Protein AF-0000000080193830 (afdb_homodimer)

Sequence (290 aa):
VLAEFLRDNNIKADGCIVGEPTGMTVWTGHKGRSEYHVRVRGKAVHSSCALTDQGCNAIDYATKFIAKIREIGEEFRRSGHRDKDFHVPFTTLSTNLIKGGNAVNTVPAECEFSFEFRNLPQDTAATIDGRLRSYVDNELLPAMRVLAEFLRDNNIKADGCIVGEPTGMTVWTGHKGRSEYHVRVRGKAVHSSCALTDQGCNAIDYATKFIAKIREIGEEFRRSGHRDKDFHVPFTTLSTNLIKGGNAVNTVPAECEFSFEFRNLPQDTAATIDGRLRSYVDNELLPAMR

Organism: NCBI:txid67003

InterPro domains:
  IPR011650 Peptidase M20, dimerisation domain [PF07687] (28-141)
  IPR036264 Bacterial exopeptidase dimerisation domain [SSF55031] (32-139)
  IPR050072 Peptidase M20A family, bacterial cell wall biosynthesis [PTHR43808] (10-138)

Nearest PDB structures (foldseek):
  7rsf-assembly1_B  TM=9.009E-01  e=5.468E-11  Escherichia coli str. K-12 substr. MG1655
  7uoi-assembly1_A  TM=8.917E-01  e=3.422E-10  Enterococcus faecium 1,231,410
  3ct9-assembly1_B  TM=7.090E-01  e=1.841E-07  Bacteroides thetaiotaomicron VPI-5482
  3tx8-assembly1_A-2  TM=7.527E-01  e=1.011E-06  Corynebacterium glutamicum
  3pfo-assembly1_B  TM=6.119E-01  e=7.358E-08  Rhodopseudomonas palustris CGA009

Foldseek 3Di:
DVVVVCVVVVPPDPADQDDDPPVPPRLRDFFDKDKDKDKFFKAKDFLVCPPHPRIFARVVLVVVLVVVQVVVQVCQLPPNAADPSDPRGTKHKDWDDKDWDDDPGMRTRMIMTMMMMGHDPVDDPVNSVVVSVCCCVPPRVVVRD/DVVVVCVVVVPPDPADQDDDPPVPDRLRDFFDKDKDKDKFFKAKDFLVCPPHPRIFARVVLVVVLVVVQVVVQVCQLPPNDADPSDPRGTKHKDWDDKDWDDDPGMRTRIIMTMMMMGHDPVDDPVNSVVVSVCCCVPPRVVVRD

pLDDT: mean 86.52, std 16.73, range [44.56, 98.75]

Radius of gyration: 24.66 Å; Cα contacts (8 Å, |Δi|>4): 561; chains: 2; bounding box: 39×81×51 Å

Solvent-accessible surface area (backbone atoms only — not comparable to full-atom values): 16090 Å² total; per-residue (Å²): 108,65,64,56,49,31,60,75,63,70,54,82,66,96,64,80,86,76,88,55,100,51,81,87,55,87,73,91,75,73,63,45,77,48,78,47,77,48,76,34,76,42,30,58,35,56,41,81,47,40,93,36,94,75,35,28,49,9,44,61,55,46,32,53,52,49,51,49,50,48,50,53,23,51,46,25,65,74,70,41,70,75,43,83,90,40,96,58,34,40,33,32,41,46,64,9,34,37,40,28,40,84,41,84,63,26,31,7,33,37,19,35,36,30,34,35,37,36,24,41,87,89,50,47,67,67,58,57,50,48,56,52,48,48,45,41,64,70,50,51,52,62,69,70,102,108,66,65,56,50,31,60,74,63,70,55,83,65,96,65,79,85,76,87,54,99,51,81,88,55,87,74,93,74,75,65,44,77,48,78,48,78,48,77,35,77,42,30,58,35,56,43,81,47,40,93,36,95,74,36,29,50,9,45,61,55,47,31,52,51,50,51,47,50,48,50,53,22,51,46,26,64,74,70,42,69,77,43,83,90,39,95,58,35,40,34,32,41,45,62,10,36,38,41,29,39,82,43,85,63,25,31,9,33,40,20,37,36,30,35,37,37,36,25,42,88,89,49,49,68,66,58,56,50,49,55,53,49,49,46,41,65,72,50,51,52,61,68,71,103

Secondary structure (DSSP, 8-state):
-HHHHHHHTT---SS-----SSTT-----PPEEEEEEEEEE-B--BGGGTTSTT-B-HHHHHHHHHHHHHHHHHHHHHHS---TTSSS-S-EEEEEEEEE-S-TTB--SEEEEEEEEEE-TTS-HHHHHHHHHHHIIIIIHHHH-/-HHHHHHHTT---S------SSTT-----PPEEEEEEEEEE-B--BGGGTTSTT-B-HHHHHHHHHHHHHHHHHHHHHHS---TTSSS-S-EEEEEEEEE-S-TTB--SEEEEEEEEEE-TTS-HHHHHHHHHHHIIIIIHHHH-

Structure (mmCIF, N/CA/C/O backbone):
data_AF-0000000080193830-model_v1
#
loop_
_entity.id
_entity.type
_entity.pdbx_description
1 polymer 'Glutamamyl carboxypeptidase'
#
loop_
_atom_site.group_PDB
_atom_site.id
_atom_site.type_symbol
_atom_site.label_atom_id
_atom_site.label_alt_id
_atom_site.label_comp_id
_atom_site.label_asym_id
_atom_site.label_entity_id
_atom_site.label_seq_id
_atom_site.pdbx_PDB_ins_code
_atom_site.Cartn_x
_atom_site.Cartn_y
_atom_site.Cartn_z
_atom_site.occupancy
_atom_site.B_iso_or_equiv
_atom_site.auth_seq_id
_atom_site.auth_comp_id
_atom_site.auth_asym_id
_atom_site.auth_atom_id
_atom_site.pdbx_PDB_model_num
ATOM 1 N N . VAL A 1 1 ? -9.953 22.484 28.312 1 59.06 1 VAL A N 1
ATOM 2 C CA . VAL A 1 1 ? -10.289 23.141 29.562 1 59.06 1 VAL A CA 1
ATOM 3 C C . VAL A 1 1 ? -10.406 24.641 29.344 1 59.06 1 VAL A C 1
ATOM 5 O O . VAL A 1 1 ? -11.438 25.25 29.656 1 59.06 1 VAL A O 1
ATOM 8 N N . LEU A 1 2 ? -9.312 25.141 28.781 1 56.72 2 LEU A N 1
ATOM 9 C CA . LEU A 1 2 ? -9.344 26.594 28.703 1 56.72 2 LEU A CA 1
ATOM 10 C C . LEU A 1 2 ? -10.336 27.062 27.641 1 56.72 2 LEU A C 1
ATOM 12 O O . LEU A 1 2 ? -11.086 28.016 27.859 1 56.72 2 LEU A O 1
ATOM 16 N N . ALA A 1 3 ? -10.453 26.312 26.625 1 59.12 3 ALA A N 1
ATOM 17 C CA . ALA A 1 3 ? -11.367 26.719 25.562 1 59.12 3 ALA A CA 1
ATOM 18 C C . ALA A 1 3 ? -12.82 26.672 26.031 1 59.12 3 ALA A C 1
ATOM 20 O O . ALA A 1 3 ? -13.602 27.578 25.719 1 59.12 3 ALA A O 1
ATOM 21 N N . GLU A 1 4 ? -13.078 25.75 26.656 1 60.62 4 GLU A N 1
ATOM 22 C CA . GLU A 1 4 ? -14.422 25.656 27.203 1 60.62 4 GLU A CA 1
ATOM 23 C C . GLU A 1 4 ? -14.695 26.766 28.203 1 60.62 4 GLU A C 1
ATOM 25 O O . GLU A 1 4 ? -15.781 27.359 28.219 1 60.62 4 GLU A O 1
ATOM 30 N N . PHE A 1 5 ? -13.586 26.969 29.031 1 59.5 5 PHE A N 1
ATOM 31 C CA . PHE A 1 5 ? -13.719 28.016 30.031 1 59.5 5 PHE A CA 1
ATOM 32 C C . PHE A 1 5 ? -13.961 29.375 29.359 1 59.5 5 PHE A C 1
ATOM 34 O O . PHE A 1 5 ? -14.82 30.141 29.797 1 59.5 5 PHE A O 1
ATOM 41 N N . LEU A 1 6 ? -13.266 29.516 28.234 1 61.06 6 LEU A N 1
ATOM 42 C CA . LEU A 1 6 ? -13.414 30.797 27.547 1 61.06 6 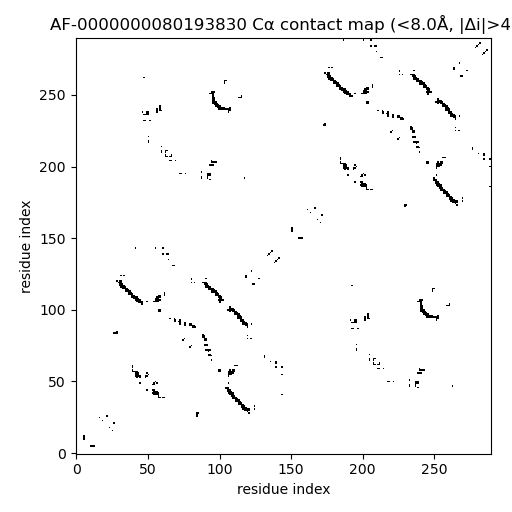LEU A CA 1
ATOM 43 C C . LEU A 1 6 ? -14.797 30.891 26.906 1 61.06 6 LEU A C 1
ATOM 45 O O . LEU A 1 6 ? -15.43 31.953 26.953 1 61.06 6 LEU A O 1
ATOM 49 N N . ARG A 1 7 ? -15.172 29.828 26.344 1 63.72 7 ARG A N 1
ATOM 50 C CA . ARG A 1 7 ? -16.5 29.766 25.75 1 63.72 7 ARG A CA 1
ATOM 51 C C . ARG A 1 7 ? -17.578 29.969 26.797 1 63.72 7 ARG A C 1
ATOM 53 O O . ARG A 1 7 ? -18.5 30.781 26.609 1 63.72 7 ARG A O 1
ATOM 60 N N . ASP A 1 8 ? -17.375 29.328 27.781 1 64 8 ASP A N 1
ATOM 61 C CA . ASP A 1 8 ? -18.406 29.312 28.812 1 64 8 ASP A CA 1
ATOM 62 C C . ASP A 1 8 ? -18.484 30.656 29.531 1 64 8 ASP A C 1
ATOM 64 O O . ASP A 1 8 ? -19.516 31.016 30.109 1 64 8 ASP A O 1
ATOM 68 N N . ASN A 1 9 ? -17.406 31.438 29.5 1 64.44 9 ASN A N 1
ATOM 69 C CA . ASN A 1 9 ? -17.391 32.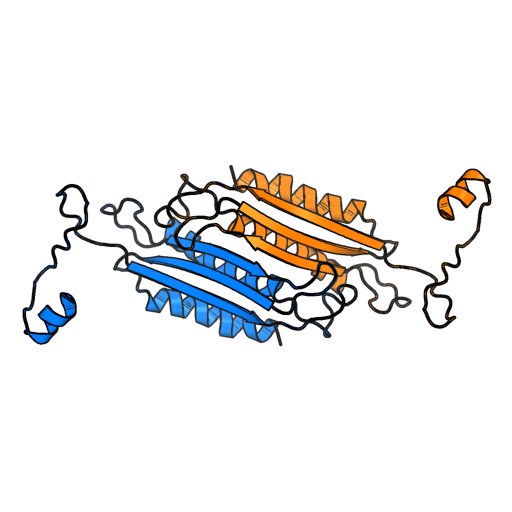719 30.188 1 64.44 9 ASN A CA 1
ATOM 70 C C . ASN A 1 9 ? -17.406 33.875 29.203 1 64.44 9 ASN A C 1
ATOM 72 O O . ASN A 1 9 ? -17.219 35.031 29.594 1 64.44 9 ASN A O 1
ATOM 76 N N . ASN A 1 10 ? -17.734 33.625 28 1 62.38 10 ASN A N 1
ATOM 77 C CA . ASN A 1 10 ? -17.953 34.594 26.922 1 62.38 10 ASN A CA 1
ATOM 78 C C . ASN A 1 10 ? -16.734 35.5 26.75 1 62.38 10 ASN A C 1
ATOM 80 O O . ASN A 1 10 ? -16.875 36.719 26.594 1 62.38 10 ASN A O 1
ATOM 84 N N . ILE A 1 11 ? -15.609 35.188 27.141 1 60.75 11 ILE A N 1
ATOM 85 C CA . ILE A 1 11 ? -14.367 35.906 26.922 1 60.75 11 ILE A CA 1
ATOM 86 C C . ILE A 1 11 ? -13.922 35.781 25.469 1 60.75 11 ILE A C 1
ATOM 88 O O . ILE A 1 11 ? -13.727 34.656 24.984 1 60.75 11 ILE A O 1
ATOM 92 N N . LYS A 1 12 ? -14.211 36.75 24.625 1 58.5 12 LYS A N 1
ATOM 93 C CA . LYS A 1 12 ? -13.727 36.844 23.25 1 58.5 12 LYS A CA 1
ATOM 94 C C . LYS A 1 12 ? -12.242 37.188 23.203 1 58.5 12 LYS A C 1
ATOM 96 O O . LYS A 1 12 ? -11.836 38.281 23.609 1 58.5 12 LYS A O 1
ATOM 101 N N . ALA A 1 13 ? -11.391 36.219 23.328 1 51.94 13 ALA A N 1
ATOM 102 C CA . ALA A 1 13 ? -9.961 36.5 23.219 1 51.94 13 ALA A CA 1
ATOM 103 C C . ALA A 1 13 ? -9.562 36.75 21.766 1 51.94 13 ALA A C 1
ATOM 105 O O . ALA A 1 13 ? -10.117 36.125 20.859 1 51.94 13 ALA A O 1
ATOM 106 N N . ASP A 1 14 ? -9.094 37.844 21.359 1 54.75 14 ASP A N 1
ATOM 107 C CA . ASP A 1 14 ? -8.641 38.188 20.016 1 54.75 14 ASP A CA 1
ATOM 108 C C . ASP A 1 14 ? -7.602 37.156 19.531 1 54.75 14 ASP A C 1
ATOM 110 O O . ASP A 1 14 ? -7.391 37.031 18.312 1 54.75 14 ASP A O 1
ATOM 114 N N . GLY A 1 15 ? -6.871 36.562 20.438 1 53.25 15 GLY A N 1
ATOM 115 C CA . GLY A 1 15 ? -5.836 35.594 20.156 1 53.25 15 GLY A CA 1
ATOM 116 C C . GLY A 1 15 ? -5.531 34.688 21.344 1 53.25 15 GLY A C 1
ATOM 117 O O . GLY A 1 15 ? -6.125 34.844 22.422 1 53.25 15 GLY A O 1
ATOM 118 N N . CYS A 1 16 ? -5.398 33.531 21.328 1 52.16 16 CYS A N 1
ATOM 119 C CA . CYS A 1 16 ? -4.949 32.625 22.375 1 52.16 16 CYS A CA 1
ATOM 120 C C . CYS A 1 16 ? -3.445 32.406 22.281 1 52.16 16 CYS A C 1
ATOM 122 O O . CYS A 1 16 ? -2.891 32.312 21.188 1 52.16 16 CYS A O 1
ATOM 124 N N . ILE A 1 17 ? -2.764 32.906 23.312 1 52.62 17 ILE A N 1
ATOM 125 C CA . ILE A 1 17 ? -1.357 32.531 23.438 1 52.62 17 ILE A CA 1
ATOM 126 C C . ILE A 1 17 ? -1.238 31.172 24.125 1 52.62 17 ILE A C 1
ATOM 128 O O . ILE A 1 17 ? -1.728 30.984 25.234 1 52.62 17 ILE A O 1
ATOM 132 N N . VAL A 1 18 ? -1.247 30.109 23.438 1 52 18 VAL A N 1
ATOM 133 C CA . VAL A 1 18 ? -0.983 28.812 24.062 1 52 18 VAL A CA 1
ATOM 134 C C . VAL A 1 18 ? 0.516 28.656 24.297 1 52 18 VAL A C 1
ATOM 136 O O . VAL A 1 18 ? 1.322 28.812 23.391 1 52 18 VAL A O 1
ATOM 139 N N . GLY A 1 19 ? 0.96 28.766 25.516 1 51.66 19 GLY A N 1
ATOM 140 C CA . GLY A 1 19 ? 2.342 28.516 25.906 1 51.66 19 GLY A CA 1
ATOM 141 C C . GLY A 1 19 ? 2.797 27.094 25.609 1 51.66 19 GLY A C 1
ATOM 142 O O . GLY A 1 19 ? 2.121 26.141 25.984 1 51.66 19 GLY A O 1
ATOM 143 N N . GLU A 1 20 ? 3.199 26.781 24.453 1 52 20 GLU A N 1
ATOM 144 C CA . GLU A 1 20 ? 3.928 25.547 24.219 1 52 20 GLU A CA 1
ATOM 145 C C . GLU A 1 20 ? 5.434 25.75 24.328 1 52 20 GLU A C 1
ATOM 147 O O . GLU A 1 20 ? 5.914 26.891 24.266 1 52 20 GLU A O 1
ATOM 152 N N . PRO A 1 21 ? 6.129 24.812 24.953 1 48.5 21 PRO A N 1
ATOM 153 C CA . PRO A 1 21 ? 7.566 25.016 25.156 1 48.5 21 PRO A CA 1
ATOM 154 C C . PRO A 1 21 ? 8.281 25.453 23.875 1 48.5 21 PRO A C 1
ATOM 156 O O . PRO A 1 21 ? 9 24.656 23.266 1 48.5 21 PRO A O 1
ATOM 159 N N . THR A 1 22 ? 7.762 26.484 23.281 1 46.91 22 THR A N 1
ATOM 160 C CA . THR A 1 22 ? 8.414 27 22.078 1 46.91 22 THR A CA 1
ATOM 161 C C . THR A 1 22 ? 9.398 28.109 22.422 1 46.91 22 THR A C 1
ATOM 163 O O . THR A 1 22 ? 9.531 29.078 21.688 1 46.91 22 THR A O 1
ATOM 166 N N . GLY A 1 23 ? 10.078 27.984 23.484 1 50.62 23 GLY A N 1
ATOM 167 C CA . GLY A 1 23 ? 11.18 28.859 23.859 1 50.62 23 GLY A CA 1
ATOM 168 C C . GLY A 1 23 ? 10.773 30.312 23.938 1 50.62 23 GLY A C 1
ATOM 169 O O . GLY A 1 23 ? 11.57 31.203 23.594 1 50.62 23 GLY A O 1
ATOM 170 N N . MET A 1 24 ? 9.648 30.672 24.25 1 50.88 24 MET A N 1
ATOM 171 C CA . MET A 1 24 ? 9.133 32 24.5 1 50.88 24 MET A CA 1
ATOM 172 C C . MET A 1 24 ? 8.953 32.781 23.188 1 50.88 24 MET A C 1
ATOM 174 O O . MET A 1 24 ? 8.836 34 23.203 1 50.88 24 MET A O 1
ATOM 178 N N . THR A 1 25 ? 9.195 32.156 21.953 1 45.38 25 THR A N 1
ATOM 179 C CA . THR A 1 25 ? 8.867 32.812 20.688 1 45.38 25 THR A CA 1
ATOM 180 C C . THR A 1 25 ? 7.391 32.625 20.359 1 45.38 25 THR A C 1
ATOM 182 O O . THR A 1 25 ? 6.824 31.562 20.578 1 45.38 25 THR A O 1
ATOM 185 N N . VAL A 1 26 ? 6.609 33.656 20.266 1 44.56 26 VAL A N 1
ATOM 186 C CA . VAL A 1 26 ? 5.195 33.688 19.906 1 44.56 26 VAL A CA 1
ATOM 187 C C . VAL A 1 26 ? 4.992 32.969 18.578 1 44.56 26 VAL A C 1
ATOM 189 O O . VAL A 1 26 ? 5.656 33.312 17.578 1 44.56 26 VAL A O 1
ATOM 192 N N . TRP A 1 27 ? 4.746 31.734 18.672 1 47.78 27 TRP A N 1
ATOM 193 C CA . TRP A 1 27 ? 4.363 31.094 17.406 1 47.78 27 TRP A CA 1
ATOM 194 C C . TRP A 1 27 ? 2.912 31.406 17.062 1 47.78 27 TRP A C 1
ATOM 196 O O . TRP A 1 27 ? 2.027 31.297 17.922 1 47.78 27 TRP A O 1
ATOM 206 N N . THR A 1 28 ? 2.494 32.188 16.094 1 46.16 28 THR A N 1
ATOM 207 C CA . THR A 1 28 ? 1.198 32.719 15.68 1 46.16 28 THR A CA 1
ATOM 208 C C . THR A 1 28 ? 0.243 31.578 15.328 1 46.16 28 THR A C 1
ATOM 210 O O . THR A 1 28 ? -0.977 31.75 15.414 1 46.16 28 THR A O 1
ATOM 213 N N . GLY A 1 29 ? 0.704 30.359 14.727 1 53.22 29 GLY A N 1
ATOM 214 C CA . GLY A 1 29 ? -0.293 29.406 14.273 1 53.22 29 GLY A CA 1
ATOM 215 C C . GLY A 1 29 ? 0.167 27.953 14.398 1 53.22 29 GLY A C 1
ATOM 216 O O . GLY A 1 29 ? 1.366 27.688 14.492 1 53.22 29 GLY A O 1
ATOM 217 N N . HIS A 1 30 ? -0.585 27.078 15.055 1 63.38 30 HIS A N 1
ATOM 218 C CA . HIS A 1 30 ? -0.313 25.641 15.062 1 63.38 30 HIS A CA 1
ATOM 219 C C . HIS A 1 30 ? -1.056 24.938 13.93 1 63.38 30 HIS A C 1
ATOM 221 O O . HIS A 1 30 ? -2.186 25.297 13.602 1 63.38 30 HIS A O 1
ATOM 227 N N . LYS A 1 31 ? -0.179 24.219 13.203 1 73.69 31 LYS A N 1
ATOM 228 C CA . LYS A 1 31 ? -0.877 23.375 12.234 1 73.69 31 LYS A CA 1
ATOM 229 C C . LYS A 1 31 ? -1.899 22.484 12.922 1 73.69 31 LYS A C 1
ATOM 231 O O . LYS A 1 31 ? -1.667 22.016 14.039 1 73.69 31 LYS A O 1
ATOM 236 N N . GLY A 1 32 ? -3.094 22.375 12.352 1 80.06 32 GLY A N 1
ATOM 237 C CA . GLY A 1 32 ? -4.07 21.406 12.797 1 80.06 32 GLY A CA 1
ATOM 238 C C . GLY A 1 32 ? -3.586 19.969 12.672 1 80.06 32 GLY A C 1
ATOM 239 O O . GLY A 1 32 ? -2.727 19.672 11.844 1 80.06 32 GLY A O 1
ATOM 240 N N . ARG A 1 33 ? -3.906 19.188 13.57 1 86.88 33 ARG A N 1
ATOM 241 C CA . ARG A 1 33 ? -3.572 17.766 13.516 1 86.88 33 ARG A CA 1
ATOM 242 C C . ARG A 1 33 ? -4.832 16.906 13.516 1 86.88 33 ARG A C 1
ATOM 244 O O . ARG A 1 33 ? -5.719 17.094 14.352 1 86.88 33 ARG A O 1
ATOM 251 N N . SER A 1 34 ? -5 16.094 12.57 1 91.06 34 SER A N 1
ATOM 252 C CA . SER A 1 34 ? -6.07 15.109 12.484 1 91.06 34 SER A CA 1
ATOM 253 C C . SER A 1 34 ? -5.512 13.703 12.266 1 91.06 34 SER A C 1
ATOM 255 O O . SER A 1 34 ? -4.633 13.5 11.422 1 91.06 34 SER A O 1
ATOM 257 N N . GLU A 1 35 ? -5.984 12.758 13.047 1 93.25 35 GLU A N 1
ATOM 258 C CA . GLU A 1 35 ? -5.578 11.359 12.945 1 93.25 35 GLU A CA 1
ATOM 259 C C . GLU A 1 35 ? -6.754 10.469 12.562 1 93.25 35 GLU A C 1
ATOM 261 O O . GLU A 1 35 ? -7.863 10.641 13.07 1 93.25 35 GLU A O 1
ATOM 266 N N . TYR A 1 36 ? -6.508 9.562 11.703 1 95.69 36 TYR A N 1
ATOM 267 C CA . TYR A 1 36 ? -7.531 8.633 11.227 1 95.69 36 TYR A CA 1
ATOM 268 C C . TYR A 1 36 ? -7.059 7.191 11.344 1 95.69 36 TYR A C 1
ATOM 270 O O . TYR A 1 36 ? -5.879 6.898 11.133 1 95.69 36 TYR A O 1
ATOM 278 N N . HIS A 1 37 ? -7.953 6.352 11.711 1 96.75 37 HIS A N 1
ATOM 279 C CA . HIS A 1 37 ? -7.773 4.906 11.68 1 96.75 37 HIS A CA 1
ATOM 280 C C . HIS A 1 37 ? -8.719 4.258 10.664 1 96.75 37 HIS A C 1
ATOM 282 O O . HIS A 1 37 ? -9.93 4.434 10.742 1 96.75 37 HIS A O 1
ATOM 288 N N . VAL A 1 38 ? -8.141 3.525 9.758 1 97.88 38 VAL A N 1
ATOM 289 C CA . VAL A 1 38 ? -8.914 2.936 8.664 1 97.88 38 VAL A CA 1
ATOM 290 C C . VAL A 1 38 ? -8.812 1.413 8.727 1 97.88 38 VAL A C 1
ATOM 292 O O . VAL A 1 38 ? -7.719 0.863 8.891 1 97.88 38 VAL A O 1
ATOM 295 N N . ARG A 1 39 ? -9.93 0.767 8.617 1 98.12 39 ARG A N 1
ATOM 296 C CA . ARG A 1 39 ? -10.016 -0.686 8.516 1 98.12 39 ARG A CA 1
ATOM 297 C C . ARG A 1 39 ? -10.594 -1.103 7.168 1 98.12 39 ARG A C 1
ATOM 299 O O . ARG A 1 39 ? -11.672 -0.639 6.777 1 98.12 39 ARG A O 1
ATOM 306 N N . VAL A 1 40 ? -9.867 -1.894 6.488 1 98.25 40 VAL A N 1
ATOM 307 C CA . VAL A 1 40 ? -10.312 -2.434 5.207 1 98.25 40 VAL A CA 1
ATOM 308 C C . VAL A 1 40 ? -10.688 -3.906 5.367 1 98.25 40 VAL A C 1
ATOM 310 O O . VAL A 1 40 ? -9.883 -4.707 5.848 1 98.25 40 VAL A O 1
ATOM 313 N N . ARG A 1 41 ? -11.891 -4.246 5.027 1 97.56 41 ARG A N 1
ATOM 314 C CA . ARG A 1 41 ? -12.383 -5.617 5.094 1 97.56 41 ARG A CA 1
ATOM 315 C C . ARG A 1 41 ? -12.594 -6.195 3.699 1 97.56 41 ARG A C 1
ATOM 317 O O . ARG A 1 41 ? -13.367 -5.648 2.908 1 97.56 41 ARG A O 1
ATOM 324 N N . GLY A 1 42 ? -11.898 -7.227 3.436 1 97.12 42 GLY A N 1
ATOM 325 C CA . GLY A 1 42 ? -12.047 -7.977 2.197 1 97.12 42 GLY A CA 1
ATOM 326 C C . GLY A 1 42 ? -12.656 -9.352 2.404 1 97.12 42 GLY A C 1
ATOM 327 O O . GLY A 1 42 ? -13.57 -9.523 3.215 1 97.12 42 GLY A O 1
ATOM 328 N N . LYS A 1 43 ? -12.258 -10.234 1.569 1 96.94 43 LYS A N 1
ATOM 329 C CA . LYS A 1 43 ? -12.734 -11.609 1.606 1 96.94 43 LYS A CA 1
ATOM 330 C C . LYS A 1 43 ? -11.594 -12.602 1.412 1 96.94 43 LYS A C 1
ATOM 332 O O . LYS A 1 43 ? -10.945 -12.617 0.361 1 96.94 43 LYS A O 1
ATOM 337 N N . ALA A 1 44 ? -11.461 -13.484 2.35 1 96.69 44 ALA A N 1
ATOM 338 C CA . ALA A 1 44 ? -10.336 -14.414 2.346 1 96.69 44 ALA A CA 1
ATOM 339 C C . ALA A 1 44 ? -10.625 -15.617 1.449 1 96.69 44 ALA A C 1
ATOM 341 O O . ALA A 1 44 ? -11.75 -16.125 1.416 1 96.69 44 ALA A O 1
ATOM 342 N N . VAL A 1 45 ? -9.695 -16.062 0.779 1 95.56 45 VAL A N 1
ATOM 343 C CA . VAL A 1 45 ? -9.648 -17.297 0.02 1 95.56 45 VAL A CA 1
ATOM 344 C C . VAL A 1 45 ? -8.211 -17.812 -0.037 1 95.56 45 VAL A C 1
ATOM 346 O O . VAL A 1 45 ? -7.277 -17.109 0.352 1 95.56 45 VAL A O 1
ATOM 349 N N . HIS A 1 46 ? -8.125 -19.078 -0.412 1 93.19 46 HIS A N 1
ATOM 350 C CA . HIS A 1 46 ? -6.785 -19.594 -0.635 1 93.19 46 HIS A CA 1
ATOM 351 C C . HIS A 1 46 ? -6.027 -18.734 -1.654 1 93.19 46 HIS A C 1
ATOM 353 O O . HIS A 1 46 ? -6.602 -18.312 -2.656 1 93.19 46 HIS A O 1
ATOM 359 N N . SER A 1 47 ? -4.746 -18.516 -1.412 1 91 47 SER A N 1
ATOM 360 C CA . SER A 1 47 ? -3.971 -17.609 -2.25 1 91 47 SER A CA 1
ATOM 361 C C . SER A 1 47 ? -3.924 -18.094 -3.695 1 91 47 SER A C 1
ATOM 363 O O . SER A 1 47 ? -3.697 -17.312 -4.613 1 91 47 SER A O 1
ATOM 365 N N . SER A 1 48 ? -4.121 -19.375 -3.943 1 88.44 48 SER A N 1
ATOM 366 C CA . SER A 1 48 ? -4.184 -19.922 -5.301 1 88.44 48 SER A CA 1
ATOM 367 C C . SER A 1 48 ? -5.387 -19.359 -6.059 1 88.44 48 SER A C 1
ATOM 369 O O . SER A 1 48 ? -5.449 -19.453 -7.285 1 88.44 48 SER A O 1
ATOM 371 N N . CYS A 1 49 ? -6.305 -18.797 -5.324 1 92.75 49 CYS A N 1
ATOM 372 C CA . CYS A 1 49 ? -7.504 -18.219 -5.922 1 92.75 49 CYS A CA 1
ATOM 373 C C . CYS A 1 49 ? -7.43 -16.688 -5.93 1 92.75 49 CYS A C 1
ATOM 375 O O . CYS A 1 49 ? -8.445 -16.016 -6.086 1 92.75 49 CYS A O 1
ATOM 377 N N . ALA A 1 50 ? -6.25 -16.172 -5.758 1 94.12 50 ALA A N 1
ATOM 378 C CA . ALA A 1 50 ? -6.078 -14.727 -5.789 1 94.12 50 ALA A CA 1
ATOM 379 C C . ALA A 1 50 ? -6.52 -14.148 -7.133 1 94.12 50 ALA A C 1
ATOM 381 O O . ALA A 1 50 ? -6.363 -14.797 -8.172 1 94.12 50 ALA A O 1
ATOM 382 N N . LEU A 1 51 ? -7.062 -12.953 -7.09 1 94.38 51 LEU A N 1
ATOM 383 C CA . LEU A 1 51 ? -7.477 -12.18 -8.25 1 94.38 51 LEU A CA 1
ATOM 384 C C . LEU A 1 51 ? -8.625 -12.859 -8.984 1 94.38 51 LEU A C 1
ATOM 386 O O . LEU A 1 51 ? -8.797 -12.68 -10.188 1 94.38 51 LEU A O 1
ATOM 390 N N . THR A 1 52 ? -9.281 -13.734 -8.305 1 93.81 52 THR A N 1
ATOM 391 C CA . THR A 1 52 ? -10.547 -14.281 -8.781 1 93.81 52 THR A CA 1
ATOM 392 C C . THR A 1 52 ? -11.719 -13.594 -8.094 1 93.81 52 THR A C 1
ATOM 394 O O . THR A 1 52 ? -11.531 -12.836 -7.141 1 93.81 52 THR A O 1
ATOM 397 N N . ASP A 1 53 ? -12.898 -13.867 -8.609 1 93.12 53 ASP A N 1
ATOM 398 C CA . ASP A 1 53 ? -14.102 -13.25 -8.055 1 93.12 53 ASP A CA 1
ATOM 399 C C . ASP A 1 53 ? -14.469 -13.883 -6.711 1 93.12 53 ASP A C 1
ATOM 401 O O . ASP A 1 53 ? -15.414 -13.453 -6.051 1 93.12 53 ASP A O 1
ATOM 405 N N . GLN A 1 54 ? -13.633 -14.75 -6.27 1 94.31 54 GLN A N 1
ATOM 406 C CA . GLN A 1 54 ? -13.93 -15.469 -5.031 1 94.31 54 GLN A CA 1
ATOM 407 C C . GLN A 1 54 ? -13.352 -14.734 -3.822 1 94.31 54 GLN A C 1
ATOM 409 O O . GLN A 1 54 ? -13.719 -15.023 -2.682 1 94.31 54 GLN A O 1
ATOM 414 N N . GLY A 1 55 ? -12.461 -13.867 -4.07 1 94.88 55 GLY A N 1
ATOM 415 C CA . GLY A 1 55 ? -11.789 -13.211 -2.969 1 94.88 55 GLY A CA 1
ATOM 416 C C . GLY A 1 55 ? -11.672 -11.703 -3.15 1 94.88 55 GLY A C 1
ATOM 417 O O . GLY A 1 55 ? -11.953 -11.18 -4.23 1 94.88 55 GLY A O 1
ATOM 418 N N . CYS A 1 56 ? -11.297 -11.047 -2.1 1 97.19 56 CYS A N 1
ATOM 419 C CA . CYS A 1 56 ? -11.023 -9.617 -2.066 1 97.19 56 CYS A CA 1
ATOM 420 C C . CYS A 1 56 ? -9.852 -9.305 -1.146 1 97.19 56 CYS A C 1
ATOM 422 O O . CYS A 1 56 ? -9.969 -9.422 0.075 1 97.19 56 CYS A O 1
ATOM 424 N N . ASN A 1 57 ? -8.781 -8.906 -1.729 1 98.06 57 ASN A N 1
ATOM 425 C CA . ASN A 1 57 ? -7.543 -8.68 -0.985 1 98.06 57 ASN A CA 1
ATOM 426 C C . ASN A 1 57 ? -7.559 -7.34 -0.261 1 98.06 57 ASN A C 1
ATOM 428 O O . ASN A 1 57 ? -7.363 -6.293 -0.881 1 98.06 57 ASN A O 1
ATOM 432 N N . ALA A 1 58 ? -7.668 -7.363 1.05 1 98.44 58 ALA A N 1
ATOM 433 C CA . ALA A 1 58 ? -7.777 -6.16 1.865 1 98.44 58 ALA A CA 1
ATOM 434 C C . ALA A 1 58 ? -6.508 -5.32 1.779 1 98.44 58 ALA A C 1
ATOM 436 O O . ALA A 1 58 ? -6.562 -4.09 1.829 1 98.44 58 ALA A O 1
ATOM 437 N N . ILE A 1 59 ? -5.34 -5.938 1.649 1 98.75 59 ILE A N 1
ATOM 438 C CA . ILE A 1 59 ? -4.07 -5.219 1.567 1 98.75 59 ILE A CA 1
ATOM 439 C C . ILE A 1 59 ? -4.004 -4.441 0.255 1 98.75 59 ILE A C 1
ATOM 441 O O . ILE A 1 59 ? -3.564 -3.289 0.232 1 98.75 59 ILE A O 1
ATOM 445 N N . ASP A 1 60 ? -4.473 -5.012 -0.852 1 98.19 60 ASP A N 1
ATOM 446 C CA . ASP A 1 60 ? -4.484 -4.328 -2.143 1 98.19 60 ASP A CA 1
ATOM 447 C C . ASP A 1 60 ? -5.258 -3.016 -2.061 1 98.19 60 ASP A C 1
ATOM 449 O O . ASP A 1 60 ? -4.777 -1.979 -2.525 1 98.19 60 ASP A O 1
ATOM 453 N N . TYR A 1 61 ? -6.367 -3.055 -1.467 1 98.19 61 TYR A N 1
ATOM 454 C CA . TYR A 1 61 ? -7.23 -1.877 -1.449 1 98.19 61 TYR A CA 1
ATOM 455 C C . TYR A 1 61 ? -6.762 -0.876 -0.399 1 98.19 61 TYR A C 1
ATOM 457 O O . TYR A 1 61 ? -6.898 0.335 -0.583 1 98.19 61 TYR A O 1
ATOM 465 N N . ALA A 1 62 ? -6.191 -1.388 0.722 1 98.62 62 ALA A N 1
ATOM 466 C CA . ALA A 1 62 ? -5.527 -0.481 1.655 1 98.62 62 ALA A CA 1
ATOM 467 C C . ALA A 1 62 ? -4.402 0.285 0.971 1 98.62 62 ALA A C 1
ATOM 469 O O . ALA A 1 62 ? -4.273 1.499 1.144 1 98.62 62 ALA A O 1
ATOM 470 N N . THR A 1 63 ? -3.627 -0.434 0.208 1 98.5 63 THR A N 1
ATOM 471 C CA . THR A 1 63 ? -2.484 0.167 -0.469 1 98.5 63 THR A CA 1
ATOM 472 C C . THR A 1 63 ? -2.943 1.188 -1.506 1 98.5 63 THR A C 1
ATOM 474 O O . THR A 1 63 ? -2.297 2.219 -1.698 1 98.5 63 THR A O 1
ATOM 477 N N . LYS A 1 64 ? -4.051 0.927 -2.201 1 98.06 64 LYS A N 1
ATOM 478 C CA . LYS A 1 64 ? -4.621 1.901 -3.125 1 98.06 64 LYS A CA 1
ATOM 479 C C . LYS A 1 64 ? -5.031 3.178 -2.396 1 98.06 64 LYS A C 1
ATOM 481 O O . LYS A 1 64 ? -4.801 4.285 -2.893 1 98.06 64 LYS A O 1
ATOM 486 N N . PHE A 1 65 ? -5.637 3.012 -1.266 1 98.56 65 PHE A N 1
ATOM 487 C CA . PHE A 1 65 ? -6.059 4.176 -0.493 1 98.56 65 PHE A CA 1
ATOM 488 C C . PHE A 1 65 ? -4.852 4.953 0.011 1 98.56 65 PHE A C 1
ATOM 490 O O . PHE A 1 65 ? -4.824 6.184 -0.064 1 98.56 65 PHE A O 1
ATOM 497 N N . ILE A 1 66 ? -3.846 4.262 0.484 1 98.69 66 ILE A N 1
ATOM 498 C CA . ILE A 1 66 ? -2.631 4.895 0.99 1 98.69 66 ILE A CA 1
ATOM 499 C C . ILE A 1 66 ? -1.928 5.641 -0.141 1 98.69 66 ILE A C 1
ATOM 501 O O . ILE A 1 66 ? -1.398 6.738 0.064 1 98.69 66 ILE A O 1
ATOM 505 N N . ALA A 1 67 ? -1.879 5.059 -1.314 1 97.94 67 ALA A N 1
ATOM 506 C CA . ALA A 1 67 ? -1.313 5.75 -2.471 1 97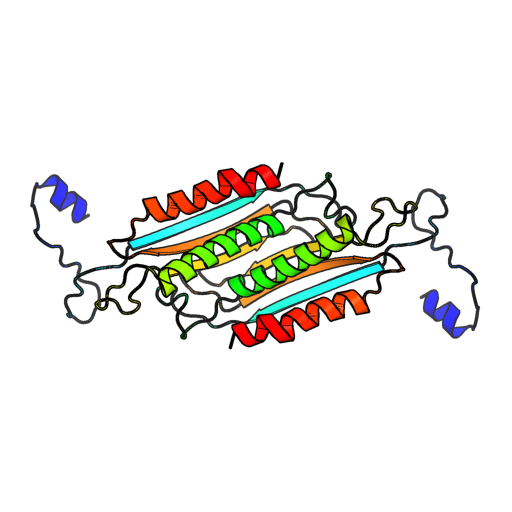.94 67 ALA A CA 1
ATOM 507 C C . ALA A 1 67 ? -2.049 7.059 -2.744 1 97.94 67 ALA A C 1
ATOM 509 O O . ALA A 1 67 ? -1.43 8.062 -3.096 1 97.94 67 ALA A O 1
ATOM 510 N N . LYS A 1 68 ? -3.361 7.027 -2.594 1 98.19 68 LYS A N 1
ATOM 511 C CA . LYS A 1 68 ? -4.148 8.242 -2.787 1 98.19 68 LYS A CA 1
ATOM 512 C C . LYS A 1 68 ? -3.816 9.289 -1.728 1 98.19 68 LYS A C 1
ATOM 514 O O . LYS A 1 68 ? -3.713 10.477 -2.035 1 98.19 68 LYS A O 1
ATOM 519 N N . ILE A 1 69 ? -3.699 8.859 -0.508 1 98 69 ILE A N 1
ATOM 520 C CA . ILE A 1 69 ? -3.314 9.75 0.582 1 98 69 ILE A CA 1
ATOM 521 C C . ILE A 1 69 ? -1.984 10.422 0.251 1 98 69 ILE A C 1
ATOM 523 O O . ILE A 1 69 ? -1.846 11.641 0.392 1 98 69 ILE A O 1
ATOM 527 N N . ARG A 1 70 ? -1.013 9.641 -0.195 1 97.62 70 ARG A N 1
ATOM 528 C CA . ARG A 1 70 ? 0.297 10.164 -0.58 1 97.62 70 ARG A CA 1
ATOM 529 C C . ARG A 1 70 ? 0.176 11.156 -1.729 1 97.62 70 ARG A C 1
ATOM 531 O O . ARG A 1 70 ? 0.845 12.188 -1.735 1 97.62 70 ARG A O 1
ATOM 538 N N . GLU A 1 71 ? -0.618 10.828 -2.686 1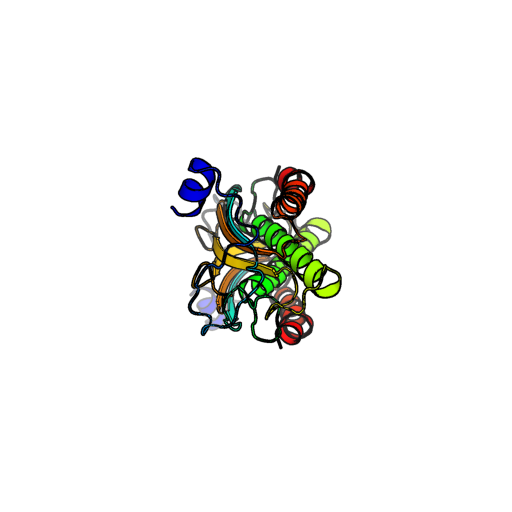 97.5 71 GLU A N 1
ATOM 539 C CA . GLU A 1 71 ? -0.844 11.703 -3.832 1 97.5 71 GLU A CA 1
ATOM 540 C C . GLU A 1 71 ? -1.362 13.07 -3.391 1 97.5 71 GLU A C 1
ATOM 542 O O . GLU A 1 71 ? -0.871 14.102 -3.848 1 97.5 71 GLU A O 1
ATOM 547 N N . ILE A 1 72 ? -2.312 13.078 -2.562 1 97.25 72 ILE A N 1
ATOM 548 C CA . ILE A 1 72 ? -2.895 14.312 -2.055 1 97.25 72 ILE A CA 1
ATOM 549 C C . ILE A 1 72 ? -1.839 15.102 -1.278 1 97.25 72 ILE A C 1
ATOM 551 O O . ILE A 1 72 ? -1.728 16.312 -1.431 1 97.25 72 ILE A O 1
ATOM 555 N N . GLY A 1 73 ? -1.053 14.383 -0.423 1 97 73 GLY A N 1
ATOM 556 C CA . GLY A 1 73 ? 0.041 15.039 0.281 1 97 73 GLY A CA 1
ATOM 557 C C . GLY A 1 73 ? 1.037 15.703 -0.649 1 97 73 GLY A C 1
ATOM 558 O O . GLY A 1 73 ? 1.465 16.828 -0.404 1 97 73 GLY A O 1
ATOM 559 N N . GLU A 1 74 ? 1.409 15.008 -1.697 1 97.25 74 GLU A N 1
ATOM 560 C CA . GLU A 1 74 ? 2.348 15.539 -2.68 1 97.25 74 GLU A CA 1
ATOM 561 C C . GLU A 1 74 ? 1.763 16.75 -3.396 1 97.25 74 GLU A C 1
ATOM 563 O O . GLU A 1 74 ? 2.492 17.688 -3.756 1 97.25 74 GLU A O 1
ATOM 568 N N . GLU A 1 75 ? 0.49 16.781 -3.67 1 97.25 75 GLU A N 1
ATOM 569 C CA . GLU A 1 75 ? -0.181 17.922 -4.266 1 97.25 75 GLU A CA 1
ATOM 570 C C . GLU A 1 75 ? -0.044 19.156 -3.381 1 97.25 75 GLU A C 1
ATOM 572 O O . GLU A 1 75 ? 0.266 20.25 -3.869 1 97.25 75 GLU A O 1
ATOM 577 N N . PHE A 1 76 ? -0.299 19 -2.096 1 96.5 76 PHE A N 1
ATOM 578 C CA . PHE A 1 76 ? -0.159 20.094 -1.154 1 96.5 76 PHE A CA 1
ATOM 579 C C . PHE A 1 76 ? 1.278 20.609 -1.122 1 96.5 76 PHE A C 1
ATOM 581 O O . PHE A 1 76 ? 1.517 21.812 -1.049 1 96.5 76 PHE A O 1
ATOM 588 N N . ARG A 1 77 ? 2.232 19.672 -1.136 1 96.25 77 ARG A N 1
ATOM 589 C CA . ARG A 1 77 ? 3.646 20.031 -1.117 1 96.25 77 ARG A CA 1
ATOM 590 C C . ARG A 1 77 ? 4.027 20.812 -2.367 1 96.25 77 ARG A C 1
ATOM 592 O O . ARG A 1 77 ? 4.781 21.781 -2.289 1 96.25 77 ARG A O 1
ATOM 599 N N . ARG A 1 78 ? 3.512 20.5 -3.453 1 96.06 78 ARG A N 1
ATOM 600 C CA . ARG A 1 78 ? 3.92 21.062 -4.734 1 96.06 78 ARG A CA 1
ATOM 601 C C . ARG A 1 78 ? 3.172 22.359 -5.02 1 96.06 78 ARG A C 1
ATOM 603 O O . ARG A 1 78 ? 3.762 23.328 -5.496 1 96.06 78 ARG A O 1
ATOM 610 N N . SER A 1 79 ? 1.883 22.359 -4.727 1 94.75 79 SER A N 1
ATOM 611 C CA . SER A 1 79 ? 1.08 23.453 -5.266 1 94.75 79 SER A CA 1
ATOM 612 C C . SER A 1 79 ? 0.064 23.953 -4.246 1 94.75 79 SER A C 1
ATOM 614 O O . SER A 1 79 ? -0.832 24.734 -4.582 1 94.75 79 SER A O 1
ATOM 616 N N . GLY A 1 80 ? 0.131 23.5 -3.111 1 93.69 80 GLY A N 1
ATOM 617 C CA . GLY A 1 80 ? -0.8 23.922 -2.082 1 93.69 80 GLY A CA 1
ATOM 618 C C . GLY A 1 80 ? -0.436 25.266 -1.477 1 93.69 80 GLY A C 1
ATOM 619 O O . GLY A 1 80 ? 0.485 25.938 -1.947 1 93.69 80 GLY A O 1
ATOM 620 N N . HIS A 1 81 ? -1.237 25.672 -0.533 1 93.69 81 HIS A N 1
ATOM 621 C CA . HIS A 1 81 ? -0.955 26.891 0.215 1 93.69 81 HIS A CA 1
ATOM 622 C C . HIS A 1 81 ? 0.386 26.797 0.935 1 93.69 81 HIS A C 1
ATOM 624 O O . HIS A 1 81 ? 0.807 25.719 1.334 1 93.69 81 HIS A O 1
ATOM 630 N N . ARG A 1 82 ? 1.024 27.984 1.071 1 94.38 82 ARG A N 1
ATOM 631 C CA . ARG A 1 82 ? 2.295 28.078 1.782 1 94.38 82 ARG A CA 1
ATOM 632 C C . ARG A 1 82 ? 2.223 29.109 2.898 1 94.38 82 ARG A C 1
ATOM 634 O O . ARG A 1 82 ? 1.621 30.172 2.729 1 94.38 82 ARG A O 1
ATOM 641 N N . ASP A 1 83 ? 2.791 28.734 4.004 1 90.88 83 ASP A N 1
ATOM 642 C CA . ASP A 1 83 ? 2.93 29.641 5.133 1 90.88 83 ASP A CA 1
ATOM 643 C C . ASP A 1 83 ? 4.328 29.562 5.738 1 90.88 83 ASP A C 1
ATOM 645 O O . ASP A 1 83 ? 4.656 28.594 6.434 1 90.88 83 ASP A O 1
ATOM 649 N N . LYS A 1 84 ? 5.137 30.531 5.547 1 89.44 84 LYS A N 1
ATOM 650 C CA . LYS A 1 84 ? 6.555 30.547 5.895 1 89.44 84 LYS A CA 1
ATOM 651 C C . LYS A 1 84 ? 6.75 30.625 7.406 1 89.44 84 LYS A C 1
ATOM 653 O O . LYS A 1 84 ? 7.855 30.406 7.91 1 89.44 84 LYS A O 1
ATOM 658 N N . ASP A 1 85 ? 5.777 30.922 8.109 1 85.62 85 ASP A N 1
ATOM 659 C CA . ASP A 1 85 ? 5.875 31.031 9.562 1 85.62 85 ASP A CA 1
ATOM 660 C C . ASP A 1 85 ? 5.992 29.656 10.219 1 85.62 85 ASP A C 1
ATOM 662 O O . ASP A 1 85 ? 6.355 29.547 11.391 1 85.62 85 ASP A O 1
ATOM 666 N N . PHE A 1 86 ? 5.691 28.703 9.453 1 87.19 86 PHE A N 1
ATOM 667 C CA . PHE A 1 86 ? 5.801 27.344 9.953 1 87.19 86 PHE A CA 1
ATOM 668 C C . PHE A 1 86 ? 7.102 26.703 9.5 1 87.19 86 PHE A C 1
ATOM 670 O O . PHE A 1 86 ? 7.605 27 8.414 1 87.19 86 PHE A O 1
ATOM 677 N N . HIS A 1 87 ? 7.594 25.766 10.383 1 86.44 87 HIS A N 1
ATOM 678 C CA . HIS A 1 87 ? 8.797 25.016 10.031 1 86.44 87 HIS A CA 1
ATOM 679 C C . HIS A 1 87 ? 8.625 24.266 8.719 1 86.44 87 HIS A C 1
ATOM 681 O O . HIS A 1 87 ? 9.477 24.344 7.832 1 86.44 87 HIS A O 1
ATOM 687 N N . VAL A 1 88 ? 7.555 23.484 8.578 1 92.62 88 VAL A N 1
ATOM 688 C CA . VAL A 1 88 ? 7.086 22.922 7.32 1 92.62 88 VAL A CA 1
ATOM 689 C C . VAL A 1 88 ? 5.941 23.766 6.766 1 92.62 88 VAL A C 1
ATOM 691 O O . VAL A 1 88 ? 4.836 23.75 7.312 1 92.62 88 VAL A O 1
ATOM 694 N N . PRO A 1 89 ? 6.156 24.469 5.719 1 93.94 89 PRO A N 1
ATOM 695 C CA . PRO A 1 89 ? 5.258 25.562 5.359 1 93.94 89 PRO A CA 1
ATOM 696 C C . PRO A 1 89 ? 4.086 25.109 4.492 1 93.94 89 PRO A C 1
ATOM 698 O O . PRO A 1 89 ? 3.529 25.891 3.729 1 93.94 89 PRO A O 1
ATOM 701 N N . PHE A 1 90 ? 3.803 23.844 4.441 1 95.5 90 PHE A N 1
ATOM 702 C CA . PHE A 1 90 ? 2.67 23.297 3.697 1 95.5 90 PHE A CA 1
ATOM 703 C C . PHE A 1 90 ? 1.971 22.203 4.496 1 95.5 90 PHE A C 1
ATOM 705 O O . PHE A 1 90 ? 2.51 21.703 5.488 1 95.5 90 PHE A O 1
ATOM 712 N N . THR A 1 91 ? 0.726 21.859 4.117 1 94.69 91 THR A N 1
ATOM 713 C CA . THR A 1 91 ? -0.028 20.766 4.719 1 94.69 91 THR A CA 1
ATOM 714 C C . THR A 1 91 ? 0.611 19.422 4.391 1 94.69 91 THR A C 1
ATOM 716 O O . THR A 1 91 ? 0.999 19.172 3.244 1 94.69 91 THR A O 1
ATOM 719 N N . THR A 1 92 ? 0.753 18.594 5.414 1 95.38 92 THR A N 1
ATOM 720 C CA . THR A 1 92 ? 1.383 17.281 5.215 1 95.38 92 THR A CA 1
ATOM 721 C C . THR A 1 92 ? 0.405 16.156 5.531 1 95.38 92 THR A C 1
ATOM 723 O O . THR A 1 92 ? -0.503 16.328 6.344 1 95.38 92 THR A O 1
ATOM 726 N N . LEU A 1 93 ? 0.547 15.094 4.852 1 96.25 93 LEU A N 1
ATOM 727 C CA . LEU A 1 93 ? -0.123 13.828 5.129 1 96.25 93 LEU A CA 1
ATOM 728 C C . LEU A 1 93 ? 0.888 12.688 5.242 1 96.25 93 LEU A C 1
ATOM 730 O O . LEU A 1 93 ? 1.854 12.633 4.48 1 96.25 93 LEU A O 1
ATOM 734 N N . SER A 1 94 ? 0.643 11.781 6.188 1 96.81 94 SER A N 1
ATOM 735 C CA . SER A 1 94 ? 1.554 10.656 6.379 1 96.81 94 SER A CA 1
ATOM 736 C C . SER A 1 94 ? 0.814 9.43 6.898 1 96.81 94 SER A C 1
ATOM 738 O O . SER A 1 94 ? 0.016 9.523 7.832 1 96.81 94 SER A O 1
ATOM 740 N N . THR A 1 95 ? 1.008 8.312 6.254 1 98.44 95 THR A N 1
ATOM 741 C CA . THR A 1 95 ? 0.591 7.035 6.82 1 98.44 95 THR A CA 1
ATOM 742 C C . THR A 1 95 ? 1.683 6.457 7.715 1 98.44 95 THR A C 1
ATOM 744 O O . THR A 1 95 ? 2.816 6.258 7.273 1 98.44 95 THR A O 1
ATOM 747 N N . ASN A 1 96 ? 1.312 6.133 8.961 1 98.31 96 ASN A N 1
ATOM 748 C CA . ASN A 1 96 ? 2.373 5.922 9.938 1 98.31 96 ASN A CA 1
ATOM 749 C C . ASN A 1 96 ? 2.334 4.508 10.508 1 98.31 96 ASN A C 1
ATOM 751 O O . ASN A 1 96 ? 3.314 4.043 11.094 1 98.31 96 ASN A O 1
ATOM 755 N N . LEU A 1 97 ? 1.218 3.873 10.398 1 98.5 97 LEU A N 1
ATOM 756 C CA . LEU A 1 97 ? 1.074 2.488 10.836 1 98.5 97 LEU A CA 1
ATOM 757 C C . LEU A 1 97 ? 0.28 1.679 9.812 1 98.5 97 LEU A C 1
ATOM 759 O O . LEU A 1 97 ? -0.666 2.189 9.211 1 98.5 97 LEU A O 1
ATOM 763 N N . ILE A 1 98 ? 0.613 0.431 9.719 1 98.69 98 ILE A N 1
ATOM 764 C CA . ILE A 1 98 ? -0.158 -0.483 8.883 1 98.69 98 ILE A CA 1
ATOM 765 C C . ILE A 1 98 ? 0.045 -1.918 9.359 1 98.69 98 ILE A C 1
ATOM 767 O O . ILE A 1 98 ? 1.138 -2.283 9.797 1 98.69 98 ILE A O 1
ATOM 771 N N . LYS A 1 99 ? -0.953 -2.641 9.312 1 98.56 99 LYS A N 1
ATOM 772 C CA . LYS A 1 99 ? -0.917 -4.07 9.609 1 98.56 99 LYS A CA 1
ATOM 773 C C . LYS A 1 99 ? -2.027 -4.812 8.867 1 98.56 99 LYS A C 1
ATOM 775 O O . LYS A 1 99 ? -3.17 -4.352 8.836 1 98.56 99 LYS A O 1
ATOM 780 N N . GLY A 1 100 ? -1.647 -5.922 8.281 1 98.19 100 GLY A N 1
ATOM 781 C CA . GLY A 1 100 ? -2.65 -6.703 7.578 1 98.19 100 GLY A CA 1
ATOM 782 C C . GLY A 1 100 ? -2.197 -8.117 7.27 1 98.19 100 GLY A C 1
ATOM 783 O O . GLY A 1 100 ? -0.998 -8.383 7.172 1 98.19 100 GLY A O 1
ATOM 784 N N . GLY A 1 101 ? -3.203 -8.961 7.047 1 96.31 101 GLY A N 1
ATOM 785 C CA . GLY A 1 101 ? -2.965 -10.336 6.645 1 96.31 101 GLY A CA 1
ATOM 786 C C . GLY A 1 101 ? -3.125 -11.328 7.781 1 96.31 101 GLY A C 1
ATOM 787 O O . GLY A 1 101 ? -2.939 -10.977 8.953 1 96.31 101 GLY A O 1
ATOM 788 N N . ASN A 1 102 ? -3.506 -12.531 7.441 1 88.75 102 ASN A N 1
ATOM 789 C CA . ASN A 1 102 ? -3.736 -13.602 8.406 1 88.75 102 ASN A CA 1
ATOM 790 C C . ASN A 1 102 ? -2.699 -14.711 8.266 1 88.75 102 ASN A C 1
ATOM 792 O O . ASN A 1 102 ? -2.199 -15.227 9.266 1 88.75 102 ASN A O 1
ATOM 796 N N . ALA A 1 103 ? -2.428 -15.109 7.082 1 92.44 103 ALA A N 1
ATOM 797 C CA . ALA A 1 103 ? -1.466 -16.156 6.777 1 92.44 103 ALA A CA 1
ATOM 798 C C . ALA A 1 103 ? -0.776 -15.906 5.441 1 92.44 103 ALA A C 1
ATOM 800 O O . ALA A 1 103 ? -1.285 -15.148 4.605 1 92.44 103 ALA A O 1
ATOM 801 N N . VAL A 1 104 ? 0.328 -16.469 5.289 1 90.81 104 VAL A N 1
ATOM 802 C CA . VAL A 1 104 ? 1.16 -16.25 4.113 1 90.81 104 VAL A CA 1
ATOM 803 C C . VAL A 1 104 ? 0.473 -16.812 2.875 1 90.81 104 VAL A C 1
ATOM 805 O O . VAL A 1 104 ? 0.682 -16.328 1.762 1 90.81 104 VAL A O 1
ATOM 808 N N . ASN A 1 105 ? -0.398 -17.812 3.068 1 91.12 105 ASN A N 1
ATOM 809 C CA . ASN A 1 105 ? -0.985 -18.484 1.911 1 91.12 105 ASN A CA 1
ATOM 810 C C . ASN A 1 105 ? -2.469 -18.156 1.768 1 91.12 105 ASN A C 1
ATOM 812 O O . ASN A 1 105 ? -3.213 -18.891 1.128 1 91.12 105 ASN A O 1
ATOM 816 N N . THR A 1 106 ? -2.898 -17.078 2.336 1 95.44 106 THR A N 1
ATOM 817 C CA . THR A 1 106 ? -4.293 -16.672 2.289 1 95.44 106 THR A CA 1
ATOM 818 C C . THR A 1 106 ? -4.41 -15.211 1.843 1 95.44 106 THR A C 1
ATOM 820 O O . THR A 1 106 ? -3.666 -14.352 2.314 1 95.44 106 THR A O 1
ATOM 823 N N . VAL A 1 107 ? -5.297 -15.016 0.893 1 97 107 VAL A N 1
ATOM 824 C CA . VAL A 1 107 ? -5.672 -13.641 0.573 1 97 107 VAL A CA 1
ATOM 825 C C . VAL A 1 107 ? -6.223 -12.953 1.819 1 97 107 VAL A C 1
ATOM 827 O O . VAL A 1 107 ? -7.16 -13.445 2.447 1 97 107 VAL A O 1
ATOM 830 N N . PRO A 1 108 ? -5.613 -11.883 2.158 1 97.94 108 PRO A N 1
ATOM 831 C CA . PRO A 1 108 ? -5.98 -11.289 3.445 1 97.94 108 PRO A CA 1
ATOM 832 C C . PRO A 1 108 ? -7.383 -10.68 3.436 1 97.94 108 PRO A C 1
ATOM 834 O O . PRO A 1 108 ? -7.73 -9.938 2.518 1 97.94 108 PRO A O 1
ATOM 837 N N . ALA A 1 109 ? -8.164 -10.945 4.492 1 97.69 109 ALA A N 1
ATOM 838 C CA . ALA A 1 109 ? -9.523 -10.422 4.609 1 97.69 109 ALA A CA 1
ATOM 839 C C . ALA A 1 109 ? -9.539 -9.109 5.395 1 97.69 109 ALA A C 1
ATOM 841 O O . ALA A 1 109 ? -10.547 -8.398 5.395 1 97.69 109 ALA A O 1
ATOM 842 N N . GLU A 1 110 ? -8.367 -8.812 5.98 1 97.94 110 GLU A N 1
ATOM 843 C CA . GLU A 1 110 ? -8.344 -7.621 6.82 1 97.94 110 GLU A CA 1
ATOM 844 C C . GLU A 1 110 ? -7.016 -6.879 6.684 1 97.94 110 GLU A C 1
ATOM 846 O O . GLU A 1 110 ? -5.957 -7.5 6.582 1 97.94 110 GLU A O 1
ATOM 851 N N . CYS A 1 111 ? -7.059 -5.613 6.711 1 98.62 111 CYS A N 1
ATOM 852 C CA . CYS A 1 111 ? -5.93 -4.691 6.77 1 98.62 111 CYS A CA 1
ATOM 853 C C . CYS A 1 111 ? -6.324 -3.389 7.449 1 98.62 111 CYS A C 1
ATOM 855 O O . CYS A 1 111 ? -7.418 -2.871 7.223 1 98.62 111 CYS A O 1
ATOM 857 N N . GLU A 1 112 ? -5.512 -2.92 8.289 1 98.44 112 GLU A N 1
ATOM 858 C CA . GLU A 1 112 ? -5.777 -1.645 8.945 1 98.44 112 GLU A CA 1
ATOM 859 C C . GLU A 1 112 ? -4.551 -0.734 8.898 1 98.44 112 GLU A C 1
ATOM 861 O O . GLU A 1 112 ? -3.418 -1.213 8.844 1 98.44 112 GLU A O 1
ATOM 866 N N . PHE A 1 113 ? -4.785 0.492 8.906 1 98.38 113 PHE A N 1
ATOM 867 C CA . PHE A 1 113 ? -3.695 1.46 8.922 1 98.38 113 PHE A CA 1
ATOM 868 C C . PHE A 1 113 ? -4.148 2.775 9.539 1 98.38 113 PHE A C 1
ATOM 870 O O . PHE A 1 113 ? -5.348 3.018 9.695 1 98.38 113 PHE A O 1
ATOM 877 N N . SER A 1 114 ? -3.178 3.52 9.93 1 97.88 114 SER A N 1
ATOM 878 C CA . SER A 1 114 ? -3.412 4.844 10.492 1 97.88 114 SER A CA 1
ATOM 879 C C . SER A 1 114 ? -2.635 5.914 9.742 1 97.88 114 SER A C 1
ATOM 881 O O . SER A 1 114 ? -1.481 5.703 9.359 1 97.88 114 SER A O 1
ATOM 883 N N . PHE A 1 115 ? -3.295 6.996 9.508 1 97.19 115 PHE A N 1
ATOM 884 C CA . PHE A 1 115 ? -2.631 8.141 8.906 1 97.19 115 PHE A CA 1
ATOM 885 C C . PHE A 1 115 ? -3.047 9.438 9.594 1 97.19 115 PHE A C 1
ATOM 887 O O . PHE A 1 115 ? -4.016 9.453 10.359 1 97.19 115 PHE A O 1
ATOM 894 N N . GLU A 1 116 ? -2.225 10.43 9.344 1 94.56 116 GLU A N 1
ATOM 895 C CA . GLU A 1 116 ? -2.539 11.75 9.898 1 94.56 116 GLU A CA 1
ATOM 896 C C . GLU A 1 116 ? -2.215 12.859 8.906 1 94.56 116 GLU A C 1
ATOM 898 O O . GLU A 1 116 ? -1.469 12.641 7.949 1 94.56 116 GLU A O 1
ATOM 903 N N . PHE A 1 117 ? -2.879 13.914 9.055 1 93.31 117 PHE A N 1
ATOM 904 C CA . PHE A 1 117 ? -2.441 15.102 8.336 1 93.31 117 PHE A CA 1
ATOM 905 C C . PHE A 1 117 ? -2.348 16.297 9.273 1 93.31 117 PHE A C 1
ATOM 907 O O . PHE A 1 117 ? -3.047 16.359 10.281 1 93.31 117 PHE A O 1
ATOM 914 N N . ARG A 1 118 ? -1.417 17.125 9.023 1 92.12 118 ARG A N 1
ATOM 915 C CA . ARG A 1 118 ? -1.167 18.422 9.656 1 92.12 118 ARG A CA 1
ATOM 916 C C . ARG A 1 118 ? -1.407 19.562 8.672 1 92.12 118 ARG A C 1
ATOM 918 O O . ARG A 1 118 ? -0.609 19.781 7.758 1 92.12 118 ARG A O 1
ATOM 925 N N . ASN A 1 119 ? -2.541 20.234 8.977 1 91.75 119 ASN A N 1
ATOM 926 C CA . ASN A 1 119 ? -2.98 21.156 7.945 1 91.75 119 ASN A CA 1
ATOM 927 C C . ASN A 1 119 ? -2.709 22.609 8.336 1 91.75 119 ASN A C 1
ATOM 929 O O . ASN A 1 119 ? -2.822 22.969 9.508 1 91.75 119 ASN A O 1
ATOM 933 N N . LEU A 1 120 ? -2.389 23.422 7.328 1 91.62 120 LEU A N 1
ATOM 934 C CA . LEU A 1 120 ? -2.412 24.875 7.488 1 91.62 120 LEU A CA 1
ATOM 935 C C . LEU A 1 120 ? -3.832 25.375 7.738 1 91.62 120 LEU A C 1
ATOM 937 O O . LEU A 1 120 ? -4.801 24.719 7.352 1 91.62 120 LEU A O 1
ATOM 941 N N . PRO A 1 121 ? -3.895 26.5 8.398 1 87.25 121 PRO A N 1
ATOM 942 C CA . PRO A 1 121 ? -5.223 27.047 8.695 1 87.25 121 PRO A CA 1
ATOM 943 C C . PRO A 1 121 ? -6.094 27.188 7.453 1 87.25 121 PRO A C 1
ATOM 945 O O . PRO A 1 121 ? -7.316 27.062 7.531 1 87.25 121 PRO A O 1
ATOM 948 N N . GLN A 1 122 ? -5.543 27.406 6.277 1 90.25 122 GLN A N 1
ATOM 949 C CA . GLN A 1 122 ? -6.266 27.609 5.027 1 90.25 122 GLN A CA 1
ATOM 950 C C . GLN A 1 122 ? -6.793 26.297 4.465 1 90.25 122 GLN A C 1
ATOM 952 O O . GLN A 1 122 ? -7.699 26.297 3.629 1 90.25 122 GLN A O 1
ATOM 957 N N . ASP A 1 123 ? -6.129 25.203 4.828 1 91.44 123 ASP A N 1
ATOM 958 C CA . ASP A 1 123 ? -6.555 23.875 4.398 1 91.44 123 ASP A CA 1
ATOM 959 C C . ASP A 1 123 ? -7.414 23.203 5.465 1 91.44 123 ASP A C 1
ATOM 961 O O . ASP A 1 123 ? -6.898 22.469 6.316 1 91.44 123 ASP A O 1
ATOM 965 N N . THR A 1 124 ? -8.633 23.281 5.414 1 88.62 124 THR A N 1
ATOM 966 C CA . THR A 1 124 ? -9.477 22.766 6.484 1 88.62 124 THR A CA 1
ATOM 967 C C . THR A 1 124 ? -9.469 21.234 6.488 1 88.62 124 THR A C 1
ATOM 969 O O . THR A 1 124 ? -9.406 20.609 5.426 1 88.62 124 THR A O 1
ATOM 972 N N . ALA A 1 125 ? -9.594 20.688 7.66 1 89.06 125 ALA A N 1
ATOM 973 C CA . ALA A 1 125 ? -9.672 19.234 7.82 1 89.06 125 ALA A CA 1
ATOM 974 C C . ALA A 1 125 ? -10.852 18.656 7.051 1 89.06 125 ALA A C 1
ATOM 976 O O . ALA A 1 125 ? -10.758 17.562 6.477 1 89.06 125 ALA A O 1
ATOM 977 N N . ALA A 1 126 ? -11.906 19.359 7.023 1 90.5 126 ALA A N 1
ATOM 978 C CA . ALA A 1 126 ? -13.125 18.922 6.344 1 90.5 126 ALA A CA 1
ATOM 979 C C . ALA A 1 126 ? -12.891 18.766 4.844 1 90.5 126 ALA A C 1
ATOM 981 O O . ALA A 1 126 ? -13.406 17.844 4.223 1 90.5 126 ALA A O 1
ATOM 982 N N . THR A 1 127 ? -12.156 19.609 4.277 1 91.44 127 THR A N 1
ATOM 983 C CA . THR A 1 127 ? -11.867 19.562 2.852 1 91.44 127 THR A CA 1
ATOM 984 C C . THR A 1 127 ? -11.031 18.328 2.518 1 91.44 127 THR A C 1
ATOM 986 O O . THR A 1 127 ? -11.336 17.594 1.567 1 91.44 127 THR A O 1
ATOM 989 N N . ILE A 1 128 ? -10.031 18.078 3.285 1 93.81 128 ILE A N 1
ATOM 990 C CA . ILE A 1 128 ? -9.156 16.938 3.062 1 93.81 128 ILE A CA 1
ATOM 991 C C . ILE A 1 128 ? -9.945 15.641 3.258 1 93.81 128 ILE A C 1
ATOM 993 O O . ILE A 1 128 ? -9.875 14.727 2.432 1 93.81 128 ILE A O 1
ATOM 997 N N . ASP A 1 129 ? -10.719 15.609 4.336 1 94.12 129 ASP A N 1
ATOM 998 C CA . ASP A 1 129 ? -11.57 14.453 4.617 1 94.12 129 ASP A CA 1
ATOM 999 C C . ASP A 1 129 ? -12.547 14.195 3.471 1 94.12 129 ASP A C 1
ATOM 1001 O O . ASP A 1 129 ? -12.75 13.047 3.074 1 94.12 129 ASP A O 1
ATOM 1005 N N . GLY A 1 130 ? -13.141 15.266 2.98 1 95.31 130 GLY A N 1
ATOM 1006 C CA . GLY A 1 130 ? -14.07 15.141 1.87 1 95.31 130 GLY A CA 1
ATOM 1007 C C . GLY A 1 130 ? -13.445 14.539 0.628 1 95.31 130 GLY A C 1
ATOM 1008 O O . GLY A 1 130 ? -14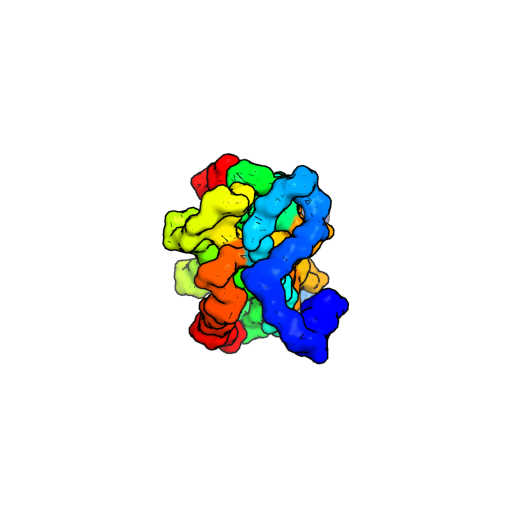.055 13.695 -0.037 1 95.31 130 GLY A O 1
ATOM 1009 N N . ARG A 1 131 ? -12.258 14.945 0.285 1 96.25 131 ARG A N 1
ATOM 1010 C CA . ARG A 1 131 ? -11.539 14.406 -0.866 1 96.25 131 ARG A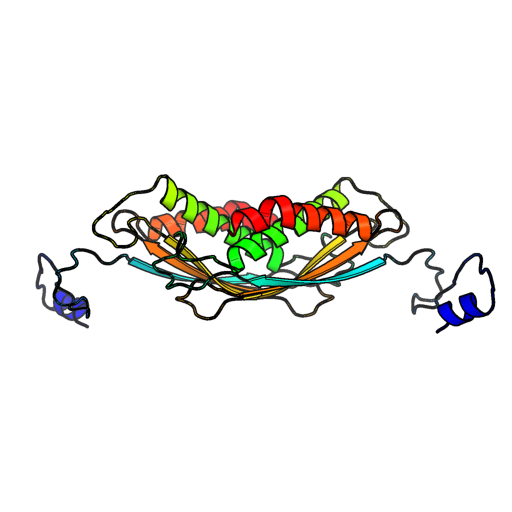 CA 1
ATOM 1011 C C . ARG A 1 131 ? -11.273 12.914 -0.703 1 96.25 131 ARG A C 1
ATOM 1013 O O . ARG A 1 131 ? -11.461 12.141 -1.642 1 96.25 131 ARG A O 1
ATOM 1020 N N . LEU A 1 132 ? -10.867 12.578 0.505 1 97.06 132 LEU A N 1
ATOM 1021 C CA . LEU A 1 132 ? -10.539 11.18 0.78 1 97.06 132 LEU A CA 1
ATOM 1022 C C . LEU A 1 132 ? -11.797 10.312 0.763 1 97.06 132 LEU A C 1
ATOM 1024 O O . LEU A 1 132 ? -11.797 9.227 0.18 1 97.06 132 LEU A O 1
ATOM 1028 N N . ARG A 1 133 ? -12.844 10.789 1.308 1 97.06 133 ARG A N 1
ATOM 1029 C CA . ARG A 1 133 ? -14.102 10.055 1.34 1 97.06 133 ARG A CA 1
ATOM 1030 C C . ARG A 1 133 ? -14.68 9.898 -0.062 1 97.06 133 ARG A C 1
ATOM 1032 O O . ARG A 1 133 ? -15.242 8.852 -0.393 1 97.06 133 ARG A O 1
ATOM 1039 N N . SER A 1 134 ? -14.594 10.922 -0.793 1 97.69 134 SER A N 1
ATOM 1040 C CA . SER A 1 134 ? -15.062 10.852 -2.172 1 97.69 134 SER A CA 1
ATOM 1041 C C . SER A 1 134 ? -14.344 9.75 -2.947 1 97.69 134 SER A C 1
ATOM 1043 O O . SER A 1 134 ? -14.969 9 -3.697 1 97.69 134 SER A O 1
ATOM 1045 N N . TYR A 1 135 ? -13.062 9.711 -2.785 1 98.25 135 TYR A N 1
ATOM 1046 C CA . TYR A 1 135 ? -12.281 8.664 -3.445 1 98.25 135 TYR A CA 1
ATOM 1047 C C . TYR A 1 135 ? -12.727 7.281 -2.99 1 98.25 135 TYR A C 1
ATOM 1049 O O . TYR A 1 135 ? -12.891 6.375 -3.811 1 98.25 135 TYR A O 1
ATOM 1057 N N . VAL A 1 136 ? -12.93 7.074 -1.686 1 97.5 136 VAL A N 1
ATOM 1058 C CA . VAL A 1 136 ? -13.336 5.793 -1.121 1 97.5 136 VAL A CA 1
ATOM 1059 C C . VAL A 1 136 ? -14.703 5.395 -1.685 1 97.5 136 VAL A C 1
ATOM 1061 O O . VAL A 1 136 ? -14.867 4.273 -2.178 1 97.5 136 VAL A O 1
ATOM 1064 N N . ASP A 1 137 ? -15.586 6.32 -1.714 1 96.56 137 ASP A N 1
ATOM 1065 C CA . ASP A 1 137 ? -16.969 6.031 -2.07 1 96.56 137 ASP A CA 1
ATOM 1066 C C . ASP A 1 137 ? -17.125 5.812 -3.574 1 96.56 137 ASP A C 1
ATOM 1068 O O . ASP A 1 137 ? -17.906 4.965 -4.012 1 96.56 137 ASP A O 1
ATOM 1072 N N . ASN A 1 138 ? -16.344 6.516 -4.332 1 97.5 138 ASN A N 1
ATOM 1073 C CA . ASN A 1 138 ? -16.578 6.527 -5.773 1 97.5 138 ASN A CA 1
ATOM 1074 C C . ASN A 1 138 ? -15.625 5.59 -6.508 1 97.5 138 ASN A C 1
ATOM 1076 O O . ASN A 1 138 ? -15.891 5.18 -7.637 1 97.5 138 ASN A O 1
ATOM 1080 N N . GLU A 1 139 ? -14.539 5.277 -5.875 1 97.38 139 GLU A N 1
ATOM 1081 C CA . GLU A 1 139 ? -13.547 4.492 -6.609 1 97.38 139 GLU A CA 1
ATOM 1082 C C . GLU A 1 139 ? -13.219 3.197 -5.871 1 97.38 139 GLU A C 1
ATOM 1084 O O . GLU A 1 139 ? -13.328 2.107 -6.438 1 97.38 139 GLU A O 1
ATOM 1089 N N . LEU A 1 140 ? -12.883 3.285 -4.59 1 97.25 140 LEU A N 1
ATOM 1090 C CA . LEU A 1 140 ? -12.359 2.121 -3.883 1 97.25 140 LEU A CA 1
ATOM 1091 C C . LEU A 1 140 ? -13.469 1.12 -3.584 1 97.25 140 LEU A C 1
ATOM 1093 O O . LEU A 1 140 ? -13.367 -0.054 -3.949 1 97.25 140 LEU A O 1
ATOM 1097 N N . LEU A 1 141 ? -14.547 1.585 -2.98 1 96.81 141 LEU A N 1
ATOM 1098 C CA . LEU A 1 141 ? -15.609 0.688 -2.539 1 96.81 141 LEU A CA 1
ATOM 1099 C C . LEU A 1 141 ? -16.266 -0.006 -3.73 1 96.81 141 LEU A C 1
ATOM 1101 O O . LEU A 1 141 ? -16.469 -1.223 -3.711 1 96.81 141 LEU A O 1
ATOM 1105 N N . PRO A 1 142 ? -16.594 0.679 -4.824 1 96.5 142 PRO A N 1
ATOM 1106 C CA . PRO A 1 142 ? -17.172 -0.002 -5.988 1 96.5 142 PRO A CA 1
ATOM 1107 C C . PRO A 1 142 ? -16.234 -1.065 -6.566 1 96.5 142 PRO A C 1
ATOM 1109 O O . PRO A 1 142 ? -16.703 -2.084 -7.082 1 96.5 142 PRO A O 1
ATOM 1112 N N . ALA A 1 143 ? -14.938 -0.894 -6.465 1 93.62 143 ALA A N 1
ATOM 1113 C CA . ALA A 1 143 ? -13.977 -1.841 -7.016 1 93.62 143 ALA A CA 1
ATOM 1114 C C . ALA A 1 143 ? -13.859 -3.08 -6.133 1 93.62 143 ALA A C 1
ATOM 1116 O O . ALA A 1 143 ? -13.391 -4.129 -6.586 1 93.62 143 ALA A O 1
ATOM 1117 N N . MET A 1 144 ? -14.219 -3.004 -4.891 1 92.75 144 MET A N 1
ATOM 1118 C CA . MET A 1 144 ? -14.133 -4.117 -3.949 1 92.75 144 MET A CA 1
ATOM 1119 C C . MET A 1 144 ? -15.344 -5.035 -4.09 1 92.75 144 MET A C 1
ATOM 1121 O O . MET A 1 144 ? -15.305 -6.188 -3.648 1 92.75 144 MET A O 1
ATOM 1125 N N . ARG A 1 145 ? -16.422 -4.566 -4.68 1 84.19 145 ARG A N 1
ATOM 1126 C CA . ARG A 1 145 ? -17.672 -5.309 -4.793 1 84.19 145 ARG A CA 1
ATOM 1127 C C . ARG A 1 145 ? -17.688 -6.18 -6.047 1 84.19 145 ARG A C 1
ATOM 1129 O O . ARG A 1 145 ? -17.125 -5.797 -7.078 1 84.19 145 ARG A O 1
ATOM 1136 N N . VAL B 1 1 ? 13.25 -35.656 -1.684 1 59.47 1 VAL B N 1
ATOM 1137 C CA . VAL B 1 1 ? 13.719 -37.031 -1.51 1 59.47 1 VAL B CA 1
ATOM 1138 C C . VAL B 1 1 ? 13.648 -37.781 -2.842 1 59.47 1 VAL B C 1
ATOM 1140 O O . VAL B 1 1 ? 14.648 -38.312 -3.312 1 59.47 1 VAL B O 1
ATOM 1143 N N . LEU B 1 2 ? 12.422 -37.75 -3.342 1 57.09 2 LEU B N 1
ATOM 1144 C CA . LEU B 1 2 ? 12.297 -38.562 -4.539 1 57.09 2 LEU B CA 1
ATOM 1145 C C . LEU B 1 2 ? 13.031 -37.938 -5.715 1 57.09 2 LEU B C 1
ATOM 1147 O O . LEU B 1 2 ? 13.719 -38.625 -6.469 1 57.09 2 LEU B O 1
ATOM 1151 N N . ALA B 1 3 ? 13.055 -36.656 -5.758 1 59.12 3 ALA B N 1
ATOM 1152 C CA . ALA B 1 3 ? 13.719 -36 -6.875 1 59.12 3 ALA B CA 1
ATOM 1153 C C . ALA B 1 3 ? 15.227 -36.25 -6.836 1 59.12 3 ALA B C 1
ATOM 1155 O O . ALA B 1 3 ? 15.852 -36.5 -7.871 1 59.12 3 ALA B O 1
ATOM 1156 N N . GLU B 1 4 ? 15.688 -36.125 -5.781 1 60.91 4 GLU B N 1
ATOM 1157 C CA . GLU B 1 4 ? 17.109 -36.406 -5.633 1 60.91 4 GLU B CA 1
ATOM 1158 C C . GLU B 1 4 ? 17.438 -37.844 -5.965 1 60.91 4 GLU B C 1
ATOM 1160 O O . GLU B 1 4 ? 18.438 -38.125 -6.621 1 60.91 4 GLU B O 1
ATOM 1165 N N . PHE B 1 5 ? 16.5 -38.719 -5.422 1 60.34 5 PHE B N 1
ATOM 1166 C CA . PHE B 1 5 ? 16.703 -40.156 -5.668 1 60.34 5 PHE B CA 1
ATOM 1167 C C . PHE B 1 5 ? 16.672 -40.438 -7.164 1 60.34 5 PHE B C 1
ATOM 1169 O O . PHE B 1 5 ? 17.516 -41.188 -7.664 1 60.34 5 PHE B O 1
ATOM 1176 N N . LEU B 1 6 ? 15.781 -39.719 -7.812 1 61.38 6 LEU B N 1
ATOM 1177 C CA . LEU B 1 6 ? 15.68 -39.938 -9.25 1 61.38 6 LEU B CA 1
ATOM 1178 C C . LEU B 1 6 ? 16.906 -39.406 -9.977 1 61.38 6 LEU B C 1
ATOM 1180 O O . LEU B 1 6 ? 17.438 -40.062 -10.875 1 61.38 6 LEU B O 1
ATOM 1184 N N . ARG B 1 7 ? 17.281 -38.25 -9.555 1 63.84 7 ARG B N 1
ATOM 1185 C CA . ARG B 1 7 ? 18.484 -37.656 -10.117 1 63.84 7 ARG B CA 1
ATOM 1186 C C . ARG B 1 7 ? 19.703 -38.5 -9.844 1 63.84 7 ARG B C 1
ATOM 1188 O O . ARG B 1 7 ? 20.484 -38.781 -10.75 1 63.84 7 ARG B O 1
ATOM 1195 N N . ASP B 1 8 ? 19.734 -38.875 -8.719 1 64.62 8 ASP B N 1
ATOM 1196 C CA . ASP B 1 8 ? 20.938 -39.594 -8.297 1 64.62 8 ASP B CA 1
ATOM 1197 C C . ASP B 1 8 ? 20.984 -41 -8.906 1 64.62 8 ASP B C 1
ATOM 1199 O O . ASP B 1 8 ? 22.062 -41.594 -9.031 1 64.62 8 ASP B O 1
ATOM 1203 N N . ASN B 1 9 ? 19.844 -41.562 -9.344 1 65 9 ASN B N 1
ATOM 1204 C CA . ASN B 1 9 ? 19.828 -42.906 -9.922 1 65 9 ASN B CA 1
ATOM 1205 C C . ASN B 1 9 ? 19.562 -42.844 -11.422 1 65 9 ASN B C 1
ATOM 1207 O O . ASN B 1 9 ? 19.328 -43.906 -12.047 1 65 9 ASN B O 1
ATOM 1211 N N . ASN B 1 10 ? 19.703 -41.719 -12.023 1 62.41 10 ASN B N 1
ATOM 1212 C CA . ASN B 1 10 ? 19.609 -41.469 -13.461 1 62.41 10 ASN B CA 1
ATOM 1213 C C . ASN B 1 10 ? 18.297 -42 -14.039 1 62.41 10 ASN B C 1
ATOM 1215 O O . ASN B 1 10 ? 18.297 -42.625 -15.094 1 62.41 10 ASN B O 1
ATOM 1219 N N . ILE B 1 11 ? 17.312 -42.188 -13.328 1 61.03 11 ILE B N 1
ATOM 1220 C CA . ILE B 1 11 ? 15.977 -42.594 -13.789 1 61.03 11 ILE B CA 1
ATOM 1221 C C . ILE B 1 11 ? 15.289 -41.406 -14.461 1 61.03 11 ILE B C 1
ATOM 1223 O O . ILE B 1 11 ? 15.125 -40.344 -13.844 1 61.03 11 ILE B O 1
ATOM 1227 N N . LYS B 1 12 ? 15.312 -41.344 -15.789 1 58.53 12 LYS B N 1
ATOM 1228 C CA . LYS B 1 12 ? 14.586 -40.344 -16.578 1 58.53 12 LYS B CA 1
ATOM 1229 C C . LYS B 1 12 ? 13.086 -40.656 -16.578 1 58.53 12 LYS B C 1
ATOM 1231 O O . LYS B 1 12 ? 12.656 -41.688 -17.078 1 58.53 12 LYS B O 1
ATOM 1236 N N . ALA B 1 13 ? 12.375 -40.219 -15.586 1 52.09 13 ALA B N 1
ATOM 1237 C CA . ALA B 1 13 ? 10.93 -40.406 -15.602 1 52.09 13 ALA B CA 1
ATOM 1238 C C . ALA B 1 13 ? 10.258 -39.469 -16.594 1 52.09 13 ALA B C 1
ATOM 1240 O O . ALA B 1 13 ? 10.695 -38.312 -16.781 1 52.09 13 ALA B O 1
ATOM 1241 N N . ASP B 1 14 ? 9.609 -39.875 -17.609 1 54.84 14 ASP B N 1
ATOM 1242 C CA . ASP B 1 14 ? 8.891 -39.062 -18.578 1 54.84 14 ASP B CA 1
ATOM 1243 C C . ASP B 1 14 ? 7.887 -38.156 -17.891 1 54.84 14 ASP B C 1
ATOM 1245 O O . ASP B 1 14 ? 7.484 -37.125 -18.469 1 54.84 14 ASP B O 1
ATOM 1249 N N . GLY B 1 15 ? 7.398 -38.5 -16.75 1 53.53 15 GLY B N 1
ATOM 1250 C CA . GLY B 1 15 ? 6.434 -37.75 -15.961 1 53.53 15 GLY B CA 1
ATOM 1251 C C . GLY B 1 15 ? 6.445 -38.125 -14.484 1 53.53 15 GLY B C 1
ATOM 1252 O O . GLY B 1 15 ? 7.199 -39 -14.062 1 53.53 15 GLY B O 1
ATOM 1253 N N . CYS B 1 16 ? 6.406 -37.375 -13.578 1 52.56 16 CYS B N 1
ATOM 1254 C CA . CYS B 1 16 ? 6.246 -37.656 -12.156 1 52.56 16 CYS B CA 1
ATOM 1255 C C . CYS B 1 16 ? 4.785 -37.531 -11.742 1 52.56 16 CYS B C 1
ATOM 1257 O O . CYS B 1 16 ? 4.051 -36.688 -12.273 1 52.56 16 CYS B O 1
ATOM 1259 N N . ILE B 1 17 ? 4.254 -38.688 -11.344 1 52.97 17 ILE B N 1
ATOM 1260 C CA . ILE B 1 17 ? 2.938 -38.625 -10.719 1 52.97 17 ILE B CA 1
ATOM 1261 C C . ILE B 1 17 ? 3.078 -38.281 -9.234 1 52.97 17 ILE B C 1
ATOM 1263 O O . ILE B 1 17 ? 3.773 -39 -8.5 1 52.97 17 ILE B O 1
ATOM 1267 N N . VAL B 1 18 ? 3.061 -37.094 -8.859 1 52.28 18 VAL B N 1
ATOM 1268 C CA . VAL B 1 18 ? 3.031 -36.75 -7.441 1 52.28 18 VAL B CA 1
ATOM 1269 C C . VAL B 1 18 ? 1.622 -36.969 -6.891 1 52.28 18 VAL B C 1
ATOM 1271 O O . VAL B 1 18 ? 0.654 -36.406 -7.43 1 52.28 18 VAL B O 1
ATOM 1274 N N . GLY B 1 19 ? 1.396 -38 -6.137 1 51.91 19 GLY B N 1
ATOM 1275 C CA . GLY B 1 19 ? 0.135 -38.25 -5.457 1 51.91 19 GLY B CA 1
ATOM 1276 C C . GLY B 1 19 ? -0.233 -37.156 -4.469 1 51.91 19 GLY B C 1
ATOM 1277 O O . GLY B 1 19 ? 0.578 -36.781 -3.621 1 51.91 19 GLY B O 1
ATOM 1278 N N . GLU B 1 20 ? -0.795 -36.094 -4.867 1 52.03 20 GLU B N 1
ATOM 1279 C CA . GLU B 1 20 ? -1.438 -35.188 -3.93 1 52.03 20 GLU B CA 1
ATOM 1280 C C . GLU B 1 20 ? -2.912 -35.531 -3.738 1 52.03 20 GLU B C 1
ATOM 1282 O O . GLU B 1 20 ? -3.498 -36.219 -4.559 1 52.03 20 GLU B O 1
ATOM 1287 N N . PRO B 1 21 ? -3.395 -35.438 -2.51 1 48.62 21 PRO B N 1
ATOM 1288 C CA . PRO B 1 21 ? -4.785 -35.844 -2.277 1 48.62 21 PRO B CA 1
ATOM 1289 C C . PRO B 1 21 ? -5.754 -35.188 -3.266 1 48.62 21 PRO B C 1
ATOM 1291 O O . PRO B 1 21 ? -6.484 -34.281 -2.904 1 48.62 21 PRO B O 1
ATOM 1294 N N . THR B 1 22 ? -5.449 -35.344 -4.516 1 46.97 22 THR B N 1
ATOM 1295 C CA . THR B 1 22 ? -6.352 -34.812 -5.527 1 46.97 22 THR B CA 1
ATOM 1296 C C . THR B 1 22 ? -7.348 -35.875 -5.988 1 46.97 22 THR B C 1
ATOM 1298 O O . THR B 1 22 ? -7.688 -35.938 -7.168 1 46.97 22 THR B O 1
ATOM 1301 N N . GLY B 1 23 ? -7.801 -36.656 -5.113 1 50.75 23 GLY B N 1
ATOM 1302 C CA . GLY B 1 23 ? -8.883 -37.594 -5.355 1 50.75 23 GLY B CA 1
ATOM 1303 C C . GLY B 1 23 ? -8.594 -38.562 -6.488 1 50.75 23 GLY B C 1
ATOM 1304 O O . GLY B 1 23 ? -9.492 -38.938 -7.23 1 50.75 23 GLY B O 1
ATOM 1305 N N . MET B 1 24 ? -7.461 -38.938 -6.746 1 50.94 24 MET B N 1
ATOM 1306 C CA . MET B 1 24 ? -7.023 -39.969 -7.699 1 50.94 24 MET B CA 1
ATOM 1307 C C . MET B 1 24 ? -7.148 -39.438 -9.133 1 50.94 24 MET B C 1
ATOM 1309 O O . MET B 1 24 ? -7.129 -40.25 -10.078 1 50.94 24 MET B O 1
ATOM 1313 N N . THR B 1 25 ? -7.531 -38.125 -9.398 1 45.44 25 THR B N 1
ATOM 1314 C CA . THR B 1 25 ? -7.5 -37.562 -10.734 1 45.44 25 THR B CA 1
ATOM 1315 C C . THR B 1 25 ? -6.098 -37.062 -11.086 1 45.44 25 THR B C 1
ATOM 1317 O O . THR B 1 25 ? -5.402 -36.5 -10.234 1 45.44 25 THR B O 1
ATOM 1320 N N . VAL B 1 26 ? -5.465 -37.594 -12.078 1 44.94 26 VAL B N 1
ATOM 1321 C CA . VAL B 1 26 ? -4.152 -37.188 -12.586 1 44.94 26 VAL B CA 1
ATOM 1322 C C . VAL B 1 26 ? -4.137 -35.688 -12.891 1 44.94 26 VAL B C 1
ATOM 1324 O O . VAL B 1 26 ? -5 -35.188 -13.609 1 44.94 26 VAL B O 1
ATOM 1327 N N . TRP B 1 27 ? -3.73 -34.969 -11.938 1 47.94 27 TRP B N 1
ATOM 1328 C CA . TRP B 1 27 ? -3.521 -33.562 -12.281 1 47.94 27 TRP B CA 1
ATOM 1329 C C . TRP B 1 27 ? -2.191 -33.375 -13 1 47.94 27 TRP B C 1
ATOM 1331 O O . TRP B 1 27 ? -1.16 -33.875 -12.562 1 47.94 27 TRP B O 1
ATOM 1341 N N . THR B 1 28 ? -2.023 -33.094 -14.273 1 46.19 28 THR B N 1
ATOM 1342 C CA . THR B 1 28 ? -0.884 -33 -15.18 1 46.19 28 THR B CA 1
ATOM 1343 C C . THR B 1 28 ? 0.081 -31.906 -14.727 1 46.19 28 THR B C 1
ATOM 1345 O O . THR B 1 28 ? 1.273 -31.953 -15.031 1 46.19 28 THR B O 1
ATOM 1348 N N . GLY B 1 29 ? -0.385 -30.703 -14.047 1 52.88 29 GLY B N 1
ATOM 1349 C CA . GLY B 1 29 ? 0.588 -29.656 -13.797 1 52.88 29 GLY B CA 1
ATOM 1350 C C . GLY B 1 29 ? 0.298 -28.859 -12.531 1 52.88 29 GLY B C 1
ATOM 1351 O O . GLY B 1 29 ? -0.835 -28.844 -12.047 1 52.88 29 GLY B O 1
ATOM 1352 N N . HIS B 1 30 ? 1.241 -28.734 -11.594 1 63.25 30 HIS B N 1
ATOM 1353 C CA . HIS B 1 30 ? 1.111 -27.859 -10.445 1 63.25 30 HIS B CA 1
ATOM 1354 C C . HIS B 1 30 ? 1.696 -26.469 -10.734 1 63.25 30 HIS B C 1
ATOM 1356 O O . HIS B 1 30 ? 2.709 -26.359 -11.43 1 63.25 30 HIS B O 1
ATOM 1362 N N . LYS B 1 31 ? 0.787 -25.531 -10.477 1 73.25 31 LYS B N 1
ATOM 1363 C CA . LYS B 1 31 ? 1.371 -24.188 -10.562 1 73.25 31 LYS B CA 1
ATOM 1364 C C . LYS B 1 31 ? 2.58 -24.062 -9.641 1 73.25 31 LYS B C 1
ATOM 1366 O O . LYS B 1 31 ? 2.602 -24.641 -8.555 1 73.25 31 LYS B O 1
ATOM 1371 N N . GLY B 1 32 ? 3.652 -23.469 -10.141 1 80 32 GLY B N 1
ATOM 1372 C CA . GLY B 1 32 ? 4.773 -23.094 -9.289 1 80 32 GLY B CA 1
ATOM 1373 C C . GLY B 1 32 ? 4.391 -22.141 -8.18 1 80 32 GLY B C 1
ATOM 1374 O O . GLY B 1 32 ? 3.408 -21.391 -8.297 1 80 32 GLY B O 1
ATOM 1375 N N . ARG B 1 33 ? 4.957 -22.281 -7.082 1 86.94 33 ARG B N 1
ATOM 1376 C CA . ARG B 1 33 ? 4.738 -21.359 -5.965 1 86.94 33 ARG B CA 1
ATOM 1377 C C . ARG B 1 33 ? 6.043 -20.703 -5.531 1 86.94 33 ARG B C 1
ATOM 1379 O O . ARG B 1 33 ? 7.047 -21.391 -5.316 1 86.94 33 ARG B O 1
ATOM 1386 N N . SER B 1 34 ? 6.105 -19.453 -5.504 1 91.06 34 SER B N 1
ATOM 1387 C CA . SER B 1 34 ? 7.223 -18.656 -4.992 1 91.06 34 SER B CA 1
ATOM 1388 C C . SER B 1 34 ? 6.754 -17.656 -3.949 1 91.06 34 SER B C 1
ATOM 1390 O O . SER B 1 34 ? 5.758 -16.953 -4.156 1 91.06 34 SER B O 1
ATOM 1392 N N . GLU B 1 35 ? 7.438 -17.609 -2.832 1 93.38 35 GLU B N 1
ATOM 1393 C CA . GLU B 1 35 ? 7.141 -16.688 -1.747 1 93.38 35 GLU B CA 1
ATOM 1394 C C . GLU B 1 35 ? 8.297 -15.719 -1.507 1 93.38 35 GLU B C 1
ATOM 1396 O O . GLU B 1 35 ? 9.461 -16.125 -1.521 1 93.38 35 GLU B O 1
ATOM 1401 N N . TYR B 1 36 ? 7.992 -14.5 -1.293 1 95.69 36 TYR B N 1
ATOM 1402 C CA . TYR B 1 36 ? 8.992 -13.461 -1.058 1 95.69 36 TYR B CA 1
ATOM 1403 C C . TYR B 1 36 ? 8.672 -12.68 0.209 1 95.69 36 TYR B C 1
ATOM 1405 O O . TYR B 1 36 ? 7.5 -12.43 0.514 1 95.69 36 TYR B O 1
ATOM 1413 N N . HIS B 1 37 ? 9.688 -12.336 0.909 1 96.75 37 HIS B N 1
ATOM 1414 C CA . HIS B 1 37 ? 9.625 -11.406 2.029 1 96.75 37 HIS B CA 1
ATOM 1415 C C . HIS B 1 37 ? 10.422 -10.141 1.734 1 96.75 37 HIS B C 1
ATOM 1417 O O . HIS B 1 37 ? 11.617 -10.211 1.427 1 96.75 37 HIS B O 1
ATOM 1423 N N . VAL B 1 38 ? 9.766 -9.023 1.843 1 97.88 38 VAL B N 1
ATOM 1424 C CA . VAL B 1 38 ? 10.375 -7.75 1.485 1 97.88 38 VAL B CA 1
ATOM 1425 C C . VAL B 1 38 ? 10.422 -6.836 2.707 1 97.88 38 VAL B C 1
ATOM 1427 O O . VAL B 1 38 ? 9.422 -6.703 3.424 1 97.88 38 VAL B O 1
ATOM 1430 N N . ARG B 1 39 ? 11.555 -6.242 2.938 1 98.12 39 ARG B N 1
ATOM 1431 C CA . ARG B 1 39 ? 11.734 -5.227 3.969 1 98.12 39 ARG B CA 1
ATOM 1432 C C . ARG B 1 39 ? 12.102 -3.879 3.35 1 98.12 39 ARG B C 1
ATOM 1434 O O . ARG B 1 39 ? 13.047 -3.787 2.564 1 98.12 39 ARG B O 1
ATOM 1441 N N . VAL B 1 40 ? 11.336 -2.92 3.666 1 98.25 40 VAL B N 1
ATOM 1442 C CA . VAL B 1 40 ? 11.586 -1.558 3.211 1 98.25 40 VAL B CA 1
ATOM 1443 C C . VAL B 1 40 ? 12.109 -0.713 4.371 1 98.25 40 VAL B C 1
ATOM 1445 O O . VAL B 1 40 ? 11.477 -0.638 5.426 1 98.25 40 VAL B O 1
ATOM 1448 N N . ARG B 1 41 ? 13.258 -0.126 4.203 1 97.56 41 ARG B N 1
ATOM 1449 C CA . ARG B 1 41 ? 13.867 0.735 5.207 1 97.56 41 ARG B CA 1
ATOM 1450 C C . ARG B 1 41 ? 13.883 2.189 4.75 1 97.56 41 ARG B C 1
ATOM 1452 O O . ARG B 1 41 ? 14.438 2.51 3.699 1 97.56 41 ARG B O 1
ATOM 1459 N N . GLY B 1 42 ? 13.242 2.99 5.504 1 97.12 42 GLY B N 1
ATOM 1460 C CA . GLY B 1 42 ? 13.242 4.43 5.293 1 97.12 42 GLY B CA 1
ATOM 1461 C C . GLY B 1 42 ? 13.977 5.195 6.371 1 97.12 42 GLY B C 1
ATOM 1462 O O . GLY B 1 42 ? 15.031 4.758 6.844 1 97.12 42 GLY B O 1
ATOM 1463 N N . LYS B 1 43 ? 13.508 6.375 6.602 1 97 43 LYS B N 1
ATOM 1464 C CA . LYS B 1 43 ? 14.109 7.262 7.598 1 97 43 LYS B CA 1
ATOM 1465 C C . LYS B 1 43 ? 13.031 7.941 8.438 1 97 43 LYS B C 1
ATOM 1467 O O . LYS B 1 43 ? 12.211 8.703 7.918 1 97 43 LYS B O 1
ATOM 1472 N N . ALA B 1 44 ? 13.148 7.766 9.719 1 96.75 44 ALA B N 1
ATOM 1473 C CA . ALA B 1 44 ? 12.125 8.266 10.633 1 96.75 44 ALA B CA 1
ATOM 1474 C C . ALA B 1 44 ? 12.344 9.742 10.945 1 96.75 44 ALA B C 1
ATOM 1476 O O . ALA B 1 44 ? 13.484 10.188 11.109 1 96.75 44 ALA B O 1
ATOM 1477 N N . VAL B 1 45 ? 11.344 10.461 11.031 1 95.62 45 VAL B N 1
ATOM 1478 C CA . VAL B 1 45 ? 11.273 11.828 11.523 1 95.62 45 VAL B CA 1
ATOM 1479 C C . VAL B 1 45 ? 9.898 12.086 12.148 1 95.62 45 VAL B C 1
ATOM 1481 O O . VAL B 1 45 ? 8.992 11.258 12.023 1 95.62 45 VAL B O 1
ATOM 1484 N N . HIS B 1 46 ? 9.859 13.156 12.883 1 93.19 46 HIS B N 1
ATOM 1485 C CA . HIS B 1 46 ? 8.547 13.539 13.391 1 93.19 46 HIS B CA 1
ATOM 1486 C C . HIS B 1 46 ? 7.547 13.711 12.25 1 93.19 46 HIS B C 1
ATOM 1488 O O . HIS B 1 46 ? 7.891 14.258 11.195 1 93.19 46 HIS B O 1
ATOM 1494 N N . SER B 1 47 ? 6.309 13.281 12.469 1 91.12 47 SER B N 1
ATOM 1495 C CA . SER B 1 47 ? 5.316 13.281 11.398 1 91.12 47 SER B CA 1
ATOM 1496 C C . SER B 1 47 ? 5.051 14.688 10.891 1 91.12 47 SER B C 1
ATOM 1498 O O . SER B 1 47 ? 4.598 14.875 9.758 1 91.12 47 SER B O 1
ATOM 1500 N N . SER B 1 48 ? 5.324 15.719 11.688 1 88.44 48 SER B N 1
ATOM 1501 C CA . SER B 1 48 ? 5.184 17.109 11.25 1 88.44 48 SER B CA 1
ATOM 1502 C C . SER B 1 48 ? 6.176 17.438 10.141 1 88.44 48 SER B C 1
ATOM 1504 O O . SER B 1 48 ? 6.027 18.438 9.445 1 88.44 48 SER B O 1
ATOM 1506 N N . CYS B 1 49 ? 7.16 16.594 9.984 1 92.88 49 CYS B N 1
ATOM 1507 C CA . CYS B 1 49 ? 8.172 16.797 8.961 1 92.88 49 CYS B CA 1
ATOM 1508 C C . CYS B 1 49 ? 7.969 15.82 7.801 1 92.88 49 CYS B C 1
ATOM 1510 O O . CYS B 1 49 ? 8.883 15.602 7 1 92.88 49 CYS B O 1
ATOM 1512 N N . ALA B 1 50 ? 6.801 15.25 7.723 1 94.19 50 ALA B N 1
ATOM 1513 C CA . ALA B 1 50 ? 6.5 14.344 6.621 1 94.19 50 ALA B CA 1
ATOM 1514 C C . ALA B 1 50 ? 6.641 15.055 5.273 1 94.19 50 ALA B C 1
ATOM 1516 O O . ALA B 1 50 ? 6.359 16.25 5.164 1 94.19 50 ALA B O 1
ATOM 1517 N N . LEU B 1 51 ? 7.078 14.305 4.281 1 94.44 51 LEU B N 1
ATOM 1518 C CA . LEU B 1 51 ? 7.211 14.742 2.896 1 94.44 51 LEU B CA 1
ATOM 1519 C C . LEU B 1 51 ? 8.266 15.836 2.766 1 94.44 51 LEU B C 1
ATOM 1521 O O . LEU B 1 51 ? 8.195 16.672 1.864 1 94.44 51 LEU B O 1
ATOM 1525 N N . THR B 1 52 ? 9.109 15.922 3.736 1 94 52 THR B N 1
ATOM 1526 C CA . THR B 1 52 ? 10.312 16.75 3.635 1 94 52 THR B CA 1
ATOM 1527 C C . THR B 1 52 ? 11.531 15.875 3.328 1 94 52 THR B C 1
ATOM 1529 O O . THR B 1 52 ? 11.445 14.648 3.361 1 94 52 THR B O 1
ATOM 1532 N N . ASP B 1 53 ? 12.609 16.547 3.006 1 93.19 53 ASP B N 1
ATOM 1533 C CA . ASP B 1 53 ? 13.836 15.828 2.666 1 93.19 53 ASP B CA 1
ATOM 1534 C C . ASP B 1 53 ? 14.492 15.234 3.912 1 93.19 53 ASP B C 1
ATOM 1536 O O . ASP B 1 53 ? 15.492 14.523 3.816 1 93.19 53 ASP B O 1
ATOM 1540 N N . GLN B 1 54 ? 13.836 15.375 4.996 1 94.44 54 GLN B N 1
ATOM 1541 C CA . GLN B 1 54 ? 14.406 14.906 6.254 1 94.44 54 GLN B CA 1
ATOM 1542 C C . GLN B 1 54 ? 14 13.461 6.539 1 94.44 54 GLN B C 1
ATOM 1544 O O . GLN B 1 54 ? 14.594 12.797 7.395 1 94.44 54 GLN B O 1
ATOM 1549 N N . GLY B 1 55 ? 13.008 13.023 5.879 1 94.94 55 GLY B N 1
ATOM 1550 C CA . GLY B 1 55 ? 12.492 11.695 6.176 1 94.94 55 GLY B CA 1
ATOM 1551 C C . GLY B 1 55 ? 12.219 10.875 4.934 1 94.94 55 GLY B C 1
ATOM 1552 O O . GLY B 1 55 ? 12.273 11.391 3.814 1 94.94 55 GLY B O 1
ATOM 1553 N N . CYS B 1 56 ? 11.977 9.617 5.145 1 97.19 56 CYS B N 1
ATOM 1554 C CA . CYS B 1 56 ? 11.594 8.656 4.117 1 97.19 56 CYS B CA 1
ATOM 1555 C C . CYS B 1 56 ? 10.586 7.652 4.656 1 97.19 56 CYS B C 1
ATOM 1557 O O . CYS B 1 56 ? 10.922 6.801 5.48 1 97.19 56 CYS B O 1
ATOM 1559 N N . ASN B 1 57 ? 9.398 7.75 4.172 1 98 57 ASN B N 1
ATOM 1560 C CA . ASN B 1 57 ? 8.297 6.934 4.68 1 98 57 ASN B CA 1
ATOM 1561 C C . ASN B 1 57 ? 8.328 5.527 4.094 1 98 57 ASN B C 1
ATOM 1563 O O . ASN B 1 57 ? 7.926 5.32 2.945 1 98 57 ASN B O 1
ATOM 1567 N N . ALA B 1 58 ? 8.68 4.551 4.906 1 98.44 58 ALA B N 1
ATOM 1568 C CA . ALA B 1 58 ? 8.828 3.17 4.461 1 98.44 58 ALA B CA 1
ATOM 1569 C C . ALA B 1 58 ? 7.496 2.598 3.992 1 98.44 58 ALA B C 1
ATOM 1571 O O . ALA B 1 58 ? 7.453 1.782 3.066 1 98.44 58 ALA B O 1
ATOM 1572 N N . ILE B 1 59 ? 6.379 2.984 4.586 1 98.75 59 ILE B N 1
ATOM 1573 C CA . ILE B 1 59 ? 5.059 2.484 4.211 1 98.75 59 ILE B CA 1
ATOM 1574 C C . ILE B 1 59 ? 4.691 2.99 2.818 1 98.75 59 ILE B C 1
ATOM 1576 O O . ILE B 1 59 ? 4.16 2.238 1.999 1 98.75 59 ILE B O 1
ATOM 1580 N N . ASP B 1 60 ? 5 4.246 2.492 1 98.19 60 ASP B N 1
ATOM 1581 C CA . ASP B 1 60 ? 4.723 4.801 1.171 1 98.19 60 ASP B CA 1
ATOM 1582 C C . ASP B 1 60 ? 5.383 3.971 0.074 1 98.19 60 ASP B C 1
ATOM 1584 O O . ASP B 1 60 ? 4.746 3.629 -0.924 1 98.19 60 ASP B O 1
ATOM 1588 N N . TYR B 1 61 ? 6.586 3.629 0.281 1 98.19 61 TYR B N 1
ATOM 1589 C CA . TYR B 1 61 ? 7.332 2.938 -0.765 1 98.19 61 TYR B CA 1
ATOM 1590 C C . TYR B 1 61 ? 6.973 1.457 -0.802 1 98.19 61 TYR B C 1
ATOM 1592 O O . TYR B 1 61 ? 6.969 0.839 -1.869 1 98.19 61 TYR B O 1
ATOM 1600 N N . ALA B 1 62 ? 6.66 0.869 0.38 1 98.56 62 ALA B N 1
ATOM 1601 C CA . ALA B 1 62 ? 6.098 -0.479 0.377 1 98.56 62 ALA B CA 1
ATOM 1602 C C . ALA B 1 62 ? 4.805 -0.533 -0.432 1 98.56 62 ALA B C 1
ATOM 1604 O O . ALA B 1 62 ? 4.605 -1.449 -1.232 1 98.56 62 ALA B O 1
ATOM 1605 N N . THR B 1 63 ? 3.973 0.445 -0.214 1 98.5 63 THR B N 1
ATOM 1606 C CA . THR B 1 63 ? 2.68 0.497 -0.889 1 98.5 63 THR B CA 1
ATOM 1607 C C . THR B 1 63 ? 2.863 0.67 -2.395 1 98.5 63 THR B C 1
ATOM 1609 O O . THR B 1 63 ? 2.115 0.095 -3.186 1 98.5 63 THR B O 1
ATOM 1612 N N . LYS B 1 64 ? 3.842 1.465 -2.82 1 98 64 LYS B N 1
ATOM 1613 C CA . LYS B 1 64 ? 4.152 1.6 -4.242 1 98 64 LYS B CA 1
ATOM 1614 C C . LYS B 1 64 ? 4.57 0.261 -4.84 1 98 64 LYS B C 1
ATOM 1616 O O . LYS B 1 64 ? 4.16 -0.083 -5.953 1 98 64 LYS B O 1
ATOM 1621 N N . PHE B 1 65 ? 5.391 -0.448 -4.117 1 98.56 65 PHE B N 1
ATOM 1622 C CA . PHE B 1 65 ? 5.84 -1.744 -4.609 1 98.56 65 PHE B CA 1
ATOM 1623 C C . PHE B 1 65 ? 4.68 -2.73 -4.684 1 98.56 65 PHE B C 1
ATOM 1625 O O . PHE B 1 65 ? 4.539 -3.459 -5.668 1 98.56 65 PHE B O 1
ATOM 1632 N N . ILE B 1 66 ? 3.84 -2.746 -3.686 1 98.69 66 ILE B N 1
ATOM 1633 C CA . ILE B 1 66 ? 2.688 -3.639 -3.643 1 98.69 66 ILE B CA 1
ATOM 1634 C C . ILE B 1 66 ? 1.733 -3.305 -4.785 1 98.69 66 ILE B C 1
ATOM 1636 O O . ILE B 1 66 ? 1.157 -4.203 -5.402 1 98.69 66 ILE B O 1
ATOM 1640 N N . ALA B 1 67 ? 1.521 -2.037 -5.055 1 97.94 67 ALA B N 1
ATOM 1641 C CA . ALA B 1 67 ? 0.703 -1.637 -6.195 1 97.94 67 ALA B CA 1
ATOM 1642 C C . ALA B 1 67 ? 1.267 -2.199 -7.496 1 97.94 67 ALA B C 1
ATOM 1644 O O . ALA B 1 67 ? 0.512 -2.619 -8.375 1 97.94 67 ALA B O 1
ATOM 1645 N N . LYS B 1 68 ? 2.586 -2.189 -7.617 1 98.19 68 LYS B N 1
ATOM 1646 C CA . LYS B 1 68 ? 3.221 -2.75 -8.805 1 98.19 68 LYS B CA 1
ATOM 1647 C C . LYS B 1 68 ? 2.988 -4.258 -8.898 1 98.19 68 LYS B C 1
ATOM 1649 O O . LYS B 1 68 ? 2.732 -4.785 -9.977 1 98.19 68 LYS B O 1
ATOM 1654 N N . ILE B 1 69 ? 3.131 -4.934 -7.793 1 98 69 ILE B N 1
ATOM 1655 C CA . ILE B 1 69 ? 2.867 -6.367 -7.734 1 98 69 ILE B CA 1
ATOM 1656 C C . ILE B 1 69 ? 1.447 -6.648 -8.219 1 98 69 ILE B C 1
ATOM 1658 O O . ILE B 1 69 ? 1.233 -7.543 -9.047 1 98 69 ILE B O 1
ATOM 1662 N N . ARG B 1 70 ? 0.476 -5.891 -7.723 1 97.62 70 ARG B N 1
ATOM 1663 C CA . ARG B 1 70 ? -0.918 -6.035 -8.125 1 97.62 70 ARG B CA 1
ATOM 1664 C C . ARG B 1 70 ? -1.084 -5.773 -9.625 1 97.62 70 ARG B C 1
ATOM 1666 O O . ARG B 1 70 ? -1.831 -6.48 -10.305 1 97.62 70 ARG B O 1
ATOM 1673 N N . GLU B 1 71 ? -0.447 -4.762 -10.102 1 97.5 71 GLU B N 1
ATOM 1674 C CA . GLU B 1 71 ? -0.501 -4.418 -11.516 1 97.5 71 GLU B CA 1
ATOM 1675 C C . GLU B 1 71 ? -0.032 -5.582 -12.383 1 97.5 71 GLU B C 1
ATOM 1677 O O . GLU B 1 71 ? -0.682 -5.93 -13.375 1 97.5 71 GLU B O 1
ATOM 1682 N N . ILE B 1 72 ? 1.051 -6.148 -12.047 1 97.31 72 ILE B N 1
ATOM 1683 C CA . ILE B 1 72 ? 1.604 -7.277 -12.789 1 97.31 72 ILE B CA 1
ATOM 1684 C C . ILE B 1 72 ? 0.638 -8.461 -12.727 1 97.31 72 ILE B C 1
ATOM 1686 O O . ILE B 1 72 ? 0.396 -9.125 -13.734 1 97.31 72 ILE B O 1
ATOM 1690 N N . GLY B 1 73 ? 0.075 -8.734 -11.516 1 97.06 73 GLY B N 1
ATOM 1691 C CA . GLY B 1 73 ? -0.929 -9.773 -11.383 1 97.06 73 GLY B CA 1
ATOM 1692 C C . GLY B 1 73 ? -2.127 -9.562 -12.289 1 97.06 73 GLY B C 1
ATOM 1693 O O . GLY B 1 73 ? -2.602 -10.508 -12.93 1 97.06 73 GLY B O 1
ATOM 1694 N N . GLU B 1 74 ? -2.619 -8.352 -12.328 1 97.25 74 GLU B N 1
ATOM 1695 C CA . GLU B 1 74 ? -3.76 -8.016 -13.18 1 97.25 74 GLU B CA 1
ATOM 1696 C C . GLU B 1 74 ? -3.416 -8.188 -14.656 1 97.25 74 GLU B C 1
ATOM 1698 O O . GLU B 1 74 ? -4.273 -8.562 -15.453 1 97.25 74 GLU B O 1
ATOM 1703 N N . GLU B 1 75 ? -2.209 -7.875 -15.07 1 97.31 75 GLU B N 1
ATOM 1704 C CA . GLU B 1 75 ? -1.757 -8.102 -16.438 1 97.31 75 GLU B CA 1
ATOM 1705 C C . GLU B 1 75 ? -1.843 -9.578 -16.812 1 97.31 75 GLU B C 1
ATOM 1707 O O . GLU B 1 75 ? -2.33 -9.922 -17.906 1 97.31 75 GLU B O 1
ATOM 1712 N N . PHE B 1 76 ? -1.36 -10.445 -15.945 1 96.5 76 PHE B N 1
ATOM 1713 C CA . PHE B 1 76 ? -1.427 -11.883 -16.188 1 96.5 76 PHE B CA 1
ATOM 1714 C C . PHE B 1 76 ? -2.875 -12.344 -16.297 1 96.5 76 PHE B C 1
ATOM 1716 O O . PHE B 1 76 ? -3.201 -13.188 -17.141 1 96.5 76 PHE B O 1
ATOM 1723 N N . ARG B 1 77 ? -3.73 -11.828 -15.414 1 96.19 77 ARG B N 1
ATOM 1724 C CA . ARG B 1 77 ? -5.145 -12.188 -15.422 1 96.19 77 ARG B CA 1
ATOM 1725 C C . ARG B 1 77 ? -5.805 -11.758 -16.734 1 96.19 77 ARG B C 1
ATOM 1727 O O . ARG B 1 77 ? -6.621 -12.5 -17.297 1 96.19 77 ARG B O 1
ATOM 1734 N N . ARG B 1 78 ? -5.465 -10.672 -17.234 1 96.06 78 ARG B N 1
ATOM 1735 C CA . ARG B 1 78 ? -6.141 -10.086 -18.391 1 96.06 78 ARG B CA 1
ATOM 1736 C C . ARG B 1 78 ? -5.566 -10.633 -19.703 1 96.06 78 ARG B C 1
ATOM 1738 O O . ARG B 1 78 ? -6.316 -10.938 -20.625 1 96.06 78 ARG B O 1
ATOM 1745 N N . SER B 1 79 ? -4.246 -10.75 -19.75 1 94.75 79 SER B N 1
ATOM 1746 C CA . SER B 1 79 ? -3.648 -10.969 -21.062 1 94.75 79 SER B CA 1
ATOM 1747 C C . SER B 1 79 ? -2.516 -11.984 -21 1 94.75 79 SER B C 1
ATOM 1749 O O . SER B 1 79 ? -1.763 -12.148 -21.953 1 94.75 79 SER B O 1
ATOM 1751 N N . GLY B 1 80 ? -2.35 -12.57 -19.938 1 93.62 80 GLY B N 1
ATOM 1752 C CA . GLY B 1 80 ? -1.29 -13.555 -19.797 1 93.62 80 GLY B CA 1
ATOM 1753 C C . GLY B 1 80 ? -1.652 -14.906 -20.391 1 93.62 80 GLY B C 1
ATOM 1754 O O . GLY B 1 80 ? -2.699 -15.047 -21.016 1 93.62 80 GLY B O 1
ATOM 1755 N N . HIS B 1 81 ? -0.733 -15.812 -20.266 1 93.69 81 HIS B N 1
ATOM 1756 C CA . HIS B 1 81 ? -0.982 -17.188 -20.703 1 93.69 81 HIS B CA 1
ATOM 1757 C C . HIS B 1 81 ? -2.162 -17.781 -19.938 1 93.69 81 HIS B C 1
ATOM 1759 O O . HIS B 1 81 ? -2.416 -17.438 -18.781 1 93.69 81 HIS B O 1
ATOM 1765 N N . ARG B 1 82 ? -2.867 -18.703 -20.656 1 94.44 82 ARG B N 1
ATOM 1766 C CA . ARG B 1 82 ? -3.996 -19.422 -20.062 1 94.44 82 ARG B CA 1
ATOM 1767 C C . ARG B 1 82 ? -3.814 -20.922 -20.172 1 94.44 82 ARG B C 1
ATOM 1769 O O . ARG B 1 82 ? -3.346 -21.422 -21.203 1 94.44 82 ARG B O 1
ATOM 1776 N N . ASP B 1 83 ? -4.141 -21.594 -19.109 1 90.69 83 ASP B N 1
ATOM 1777 C CA . ASP B 1 83 ? -4.156 -23.047 -19.078 1 90.69 83 ASP B CA 1
ATOM 1778 C C . ASP B 1 83 ? -5.414 -23.578 -18.391 1 90.69 83 ASP B C 1
ATOM 1780 O O . ASP B 1 83 ? -5.527 -23.516 -17.156 1 90.69 83 ASP B O 1
ATOM 1784 N N . LYS B 1 84 ? -6.324 -24.125 -19.094 1 89.31 84 LYS B N 1
ATOM 1785 C CA . LYS B 1 84 ? -7.652 -24.5 -18.641 1 89.31 84 LYS B CA 1
ATOM 1786 C C . LYS B 1 84 ? -7.586 -25.734 -17.734 1 89.31 84 LYS B C 1
ATOM 1788 O O . LYS B 1 84 ? -8.562 -26.078 -17.062 1 89.31 84 LYS B O 1
ATOM 1793 N N . ASP B 1 85 ? -6.531 -26.359 -17.719 1 85.38 85 ASP B N 1
ATOM 1794 C CA . ASP B 1 85 ? -6.383 -27.547 -16.906 1 85.38 85 ASP B CA 1
ATOM 1795 C C . ASP B 1 85 ? -6.27 -27.188 -15.422 1 85.38 85 ASP B C 1
ATOM 1797 O O . ASP B 1 85 ? -6.41 -28.047 -14.555 1 85.38 85 ASP B O 1
ATOM 1801 N N . PHE B 1 86 ? -6.031 -25.984 -15.219 1 87.31 86 PHE B N 1
ATOM 1802 C CA . PHE B 1 86 ? -5.934 -25.516 -13.844 1 87.31 86 PHE B CA 1
ATOM 1803 C C . PHE B 1 86 ? -7.238 -24.859 -13.398 1 87.31 86 PHE B C 1
ATOM 1805 O O . PHE B 1 86 ? -7.945 -24.266 -14.203 1 87.31 86 PHE B O 1
ATOM 1812 N N . HIS B 1 87 ? -7.48 -24.969 -12.055 1 86.31 87 HIS B N 1
ATOM 1813 C CA . HIS B 1 87 ? -8.664 -24.328 -11.484 1 86.31 87 HIS B CA 1
ATOM 1814 C C . HIS B 1 87 ? -8.656 -22.828 -11.75 1 86.31 87 HIS B C 1
ATOM 1816 O O . HIS B 1 87 ? -9.656 -22.281 -12.211 1 86.31 87 HIS B O 1
ATOM 1822 N N . VAL B 1 88 ? -7.57 -22.156 -11.422 1 92.62 88 VAL B N 1
ATOM 1823 C CA . VAL B 1 88 ? -7.281 -20.781 -11.844 1 92.62 88 VAL B CA 1
ATOM 1824 C C . VAL B 1 88 ? -6.324 -20.812 -13.031 1 92.62 88 VAL B C 1
ATOM 1826 O O . VAL B 1 88 ? -5.141 -21.125 -12.883 1 92.62 88 VAL B O 1
ATOM 1829 N N . PRO B 1 89 ? -6.781 -20.453 -14.164 1 93.94 89 PRO B N 1
ATOM 1830 C CA . PRO B 1 89 ? -6.051 -20.812 -15.391 1 93.94 89 PRO B CA 1
ATOM 1831 C C . PRO B 1 89 ? -5.023 -19.75 -15.781 1 93.94 89 PRO B C 1
ATOM 1833 O O . PRO B 1 89 ? -4.688 -19.609 -16.953 1 93.94 89 PRO B O 1
ATOM 1836 N N . PHE B 1 90 ? -4.637 -18.875 -14.891 1 95.5 90 PHE B N 1
ATOM 1837 C CA . PHE B 1 90 ? -3.613 -17.875 -15.141 1 95.5 90 PHE B CA 1
ATOM 1838 C C . PHE B 1 90 ? -2.695 -17.734 -13.93 1 95.5 90 PHE B C 1
ATOM 1840 O O . PHE B 1 90 ? -3.012 -18.219 -12.844 1 95.5 90 PHE B O 1
ATOM 1847 N N . THR B 1 91 ? -1.507 -17.109 -14.117 1 94.69 91 THR B N 1
ATOM 1848 C CA . THR B 1 91 ? -0.568 -16.812 -13.047 1 94.69 91 THR B CA 1
ATOM 1849 C C . THR B 1 91 ? -1.14 -15.758 -12.102 1 94.69 91 THR B C 1
ATOM 1851 O O . THR B 1 91 ? -1.701 -14.758 -12.555 1 94.69 91 THR B O 1
ATOM 1854 N N . THR B 1 92 ? -1.032 -16.031 -10.805 1 95.44 92 THR B N 1
ATOM 1855 C CA . THR B 1 92 ? -1.572 -15.094 -9.82 1 95.44 92 THR B CA 1
ATOM 1856 C C . THR B 1 92 ? -0.461 -14.539 -8.93 1 95.44 92 THR B C 1
ATOM 1858 O O . THR B 1 92 ? 0.56 -15.203 -8.727 1 95.44 92 THR B O 1
ATOM 1861 N N . LEU B 1 93 ? -0.621 -13.359 -8.508 1 96.31 93 LEU B N 1
ATOM 1862 C CA . LEU B 1 93 ? 0.197 -12.711 -7.488 1 96.31 93 LEU B CA 1
ATOM 1863 C C . LEU B 1 93 ? -0.674 -12.156 -6.367 1 96.31 93 LEU B C 1
ATOM 1865 O O . LEU B 1 93 ? -1.752 -11.617 -6.617 1 96.31 93 LEU B O 1
ATOM 1869 N N . SER B 1 94 ? -0.193 -12.273 -5.129 1 96.81 94 SER B N 1
ATOM 1870 C CA . SER B 1 94 ? -0.956 -11.781 -3.984 1 96.81 94 SER B CA 1
ATOM 1871 C C . SER B 1 94 ? -0.033 -11.336 -2.855 1 96.81 94 SER B C 1
ATOM 1873 O O . SER B 1 94 ? 0.912 -12.047 -2.5 1 96.81 94 SER B O 1
ATOM 1875 N N . THR B 1 95 ? -0.236 -10.156 -2.365 1 98.44 95 THR B N 1
ATOM 1876 C CA . THR B 1 95 ? 0.383 -9.742 -1.111 1 98.44 95 THR B CA 1
ATOM 1877 C C . THR B 1 95 ? -0.478 -10.148 0.08 1 98.44 95 THR B C 1
ATOM 1879 O O . THR B 1 95 ? -1.649 -9.781 0.164 1 98.44 95 THR B O 1
ATOM 1882 N N . ASN B 1 96 ? 0.132 -10.859 1.025 1 98.31 96 ASN B N 1
ATOM 1883 C CA . ASN B 1 96 ? -0.713 -11.562 1.981 1 98.31 96 ASN B CA 1
ATOM 1884 C C . ASN B 1 96 ? -0.457 -11.094 3.41 1 98.31 96 ASN B C 1
ATOM 1886 O O . ASN B 1 96 ? -1.275 -11.328 4.301 1 98.31 96 ASN B O 1
ATOM 1890 N N . LEU B 1 97 ? 0.688 -10.516 3.633 1 98.5 97 LEU B N 1
ATOM 1891 C CA . LEU B 1 97 ? 1.021 -9.953 4.938 1 98.5 97 LEU B CA 1
ATOM 1892 C C . LEU B 1 97 ? 1.687 -8.586 4.789 1 98.5 97 LEU B C 1
ATOM 1894 O O . LEU B 1 97 ? 2.463 -8.367 3.857 1 98.5 97 LEU B O 1
ATOM 1898 N N . ILE B 1 98 ? 1.438 -7.75 5.738 1 98.69 98 ILE B N 1
ATOM 1899 C CA . ILE B 1 98 ? 2.125 -6.465 5.789 1 98.69 98 ILE B CA 1
ATOM 1900 C C . ILE B 1 98 ? 2.135 -5.938 7.223 1 98.69 98 ILE B C 1
ATOM 1902 O O . ILE B 1 98 ? 1.173 -6.137 7.969 1 98.69 98 ILE B O 1
ATOM 1906 N N . LYS B 1 99 ? 3.162 -5.359 7.574 1 98.56 99 LYS B N 1
ATOM 1907 C CA . LYS B 1 99 ? 3.301 -4.684 8.859 1 98.56 99 LYS B CA 1
ATOM 1908 C C . LYS B 1 99 ? 4.316 -3.549 8.781 1 98.56 99 LYS B C 1
ATOM 1910 O O . LYS B 1 99 ? 5.395 -3.711 8.203 1 98.56 99 LYS B O 1
ATOM 1915 N N . GLY B 1 100 ? 3.936 -2.428 9.344 1 98.19 100 GLY B N 1
ATOM 1916 C CA . GLY B 1 100 ? 4.859 -1.303 9.328 1 98.19 100 GLY B CA 1
ATOM 1917 C C . GLY B 1 100 ? 4.477 -0.206 10.305 1 98.19 100 GLY B C 1
ATOM 1918 O O . GLY B 1 100 ? 3.307 -0.067 10.664 1 98.19 100 GLY B O 1
ATOM 1919 N N . GLY B 1 101 ? 5.488 0.582 10.625 1 96.38 101 GLY B N 1
ATOM 1920 C CA . GLY B 1 101 ? 5.301 1.743 11.477 1 96.38 101 GLY B CA 1
ATOM 1921 C C . GLY B 1 101 ? 5.719 1.501 12.914 1 96.38 101 GLY B C 1
ATOM 1922 O O . GLY B 1 101 ? 5.699 0.362 13.391 1 96.38 101 GLY B O 1
ATOM 1923 N N . ASN B 1 102 ? 6.129 2.553 13.578 1 88.88 102 ASN B N 1
ATOM 1924 C CA . ASN B 1 102 ? 6.59 2.494 14.961 1 88.88 102 ASN B CA 1
ATOM 1925 C C . ASN B 1 102 ? 5.648 3.244 15.898 1 88.88 102 ASN B C 1
ATOM 1927 O O . ASN B 1 102 ? 5.359 2.773 17 1 88.88 102 ASN B O 1
ATOM 1931 N N . ALA B 1 103 ? 5.234 4.398 15.516 1 92.56 103 ALA B N 1
ATOM 1932 C CA . ALA B 1 103 ? 4.332 5.238 16.297 1 92.56 103 ALA B CA 1
ATOM 1933 C C . ALA B 1 103 ? 3.406 6.043 15.391 1 92.56 103 ALA B C 1
ATOM 1935 O O . ALA B 1 103 ? 3.699 6.238 14.211 1 92.56 103 ALA B O 1
ATOM 1936 N N . VAL B 1 104 ? 2.346 6.449 15.93 1 90.81 104 VAL B N 1
ATOM 1937 C CA . VAL B 1 104 ? 1.31 7.141 15.164 1 90.81 104 VAL B CA 1
ATOM 1938 C C . VAL B 1 104 ? 1.822 8.508 14.719 1 90.81 104 VAL B C 1
ATOM 1940 O O . VAL B 1 104 ? 1.376 9.047 13.703 1 90.81 104 VAL B O 1
ATOM 1943 N N . ASN B 1 105 ? 2.791 9.055 15.461 1 91.06 105 ASN B N 1
ATOM 1944 C CA . ASN B 1 105 ? 3.227 10.414 15.156 1 91.06 105 ASN B CA 1
ATOM 1945 C C . ASN B 1 105 ? 4.625 10.438 14.555 1 91.06 105 ASN B C 1
ATOM 1947 O O . ASN B 1 105 ? 5.309 11.461 14.586 1 91.06 105 ASN B O 1
ATOM 1951 N N . THR B 1 106 ? 5.059 9.344 14.008 1 95.44 106 THR B N 1
ATOM 1952 C CA . THR B 1 106 ? 6.383 9.227 13.406 1 95.44 106 THR B CA 1
ATOM 1953 C C . THR B 1 106 ? 6.289 8.656 12 1 95.44 106 THR B C 1
ATOM 1955 O O . THR B 1 106 ? 5.57 7.68 11.766 1 95.44 106 THR B O 1
ATOM 1958 N N . VAL B 1 107 ? 6.973 9.328 11.102 1 97 107 VAL B N 1
ATOM 1959 C CA . VAL B 1 107 ? 7.164 8.734 9.781 1 97 107 VAL B CA 1
ATOM 1960 C C . VAL B 1 107 ? 7.867 7.387 9.922 1 97 107 VAL B C 1
ATOM 1962 O O . VAL B 1 107 ? 8.945 7.301 10.516 1 97 107 VAL B O 1
ATOM 1965 N N . PRO B 1 108 ? 7.242 6.395 9.414 1 97.88 108 PRO B N 1
ATOM 1966 C CA . PRO B 1 108 ? 7.785 5.062 9.688 1 97.88 108 PRO B CA 1
ATOM 1967 C C . PRO B 1 108 ? 9.102 4.805 8.961 1 97.88 108 PRO B C 1
ATOM 1969 O O . PRO B 1 108 ? 9.211 5.059 7.754 1 97.88 108 PRO B O 1
ATOM 1972 N N . ALA B 1 109 ? 10.078 4.23 9.672 1 97.69 109 ALA B N 1
ATOM 1973 C CA . ALA B 1 109 ? 11.383 3.92 9.094 1 97.69 109 ALA B CA 1
ATOM 1974 C C . ALA B 1 109 ? 11.43 2.484 8.578 1 97.69 109 ALA B C 1
ATOM 1976 O O . ALA B 1 109 ? 12.344 2.107 7.844 1 97.69 109 ALA B O 1
ATOM 1977 N N . GLU B 1 110 ? 10.359 1.746 8.93 1 98 110 GLU B N 1
ATOM 1978 C CA . GLU B 1 110 ? 10.383 0.339 8.547 1 98 110 GLU B CA 1
ATOM 1979 C C . GLU B 1 110 ? 8.992 -0.138 8.125 1 98 110 GLU B C 1
ATOM 1981 O O . GLU B 1 110 ? 7.992 0.248 8.734 1 98 110 GLU B O 1
ATOM 1986 N N . CYS B 1 111 ? 8.93 -0.95 7.164 1 98.62 111 CYS B N 1
ATOM 1987 C CA . CYS B 1 111 ? 7.758 -1.677 6.691 1 98.62 111 CYS B CA 1
ATOM 1988 C C . CYS B 1 111 ? 8.156 -2.994 6.039 1 98.62 111 CYS B C 1
ATOM 1990 O O . CYS B 1 111 ? 9.141 -3.053 5.301 1 98.62 111 CYS B O 1
ATOM 1992 N N . GLU B 1 112 ? 7.477 -4.008 6.355 1 98.44 112 GLU B N 1
ATOM 1993 C CA . GLU B 1 112 ? 7.746 -5.297 5.73 1 98.44 112 GLU B CA 1
ATOM 1994 C C . GLU B 1 112 ? 6.461 -5.945 5.223 1 98.44 112 GLU B C 1
ATOM 1996 O O . GLU B 1 112 ? 5.379 -5.691 5.754 1 98.44 112 GLU B O 1
ATOM 2001 N N . PHE B 1 113 ? 6.586 -6.715 4.242 1 98.38 113 PHE B N 1
ATOM 2002 C CA . PHE B 1 113 ? 5.438 -7.43 3.701 1 98.38 113 PHE B CA 1
ATOM 2003 C C . PHE B 1 113 ? 5.879 -8.711 2.996 1 98.38 113 PHE B C 1
ATOM 2005 O O . PHE B 1 113 ? 7.059 -8.883 2.693 1 98.38 113 PHE B O 1
ATOM 2012 N N . SER B 1 114 ? 4.93 -9.562 2.84 1 97.88 114 SER B N 1
ATOM 2013 C CA . SER B 1 114 ? 5.145 -10.82 2.135 1 97.88 114 SER B CA 1
ATOM 2014 C C . SER B 1 114 ? 4.16 -10.984 0.984 1 97.88 114 SER B C 1
ATOM 2016 O O . SER B 1 114 ? 2.979 -10.656 1.119 1 97.88 114 SER B O 1
ATOM 2018 N N . PHE B 1 115 ? 4.676 -11.445 -0.112 1 97.19 115 PHE B N 1
ATOM 2019 C CA . PHE B 1 115 ? 3.822 -11.758 -1.248 1 97.19 115 PHE B CA 1
ATOM 2020 C C . PHE B 1 115 ? 4.242 -13.078 -1.888 1 97.19 115 PHE B C 1
ATOM 2022 O O . PHE B 1 115 ? 5.32 -13.602 -1.602 1 97.19 115 PHE B O 1
ATOM 2029 N N . GLU B 1 116 ? 3.303 -13.594 -2.652 1 94.56 116 GLU B N 1
ATOM 2030 C CA . GLU B 1 116 ? 3.59 -14.828 -3.375 1 94.56 116 GLU B CA 1
ATOM 2031 C C . GLU B 1 116 ? 2.996 -14.797 -4.781 1 94.56 116 GLU B C 1
ATOM 2033 O O . GLU B 1 116 ? 2.115 -13.984 -5.07 1 94.56 116 GLU B O 1
ATOM 2038 N N . PHE B 1 117 ? 3.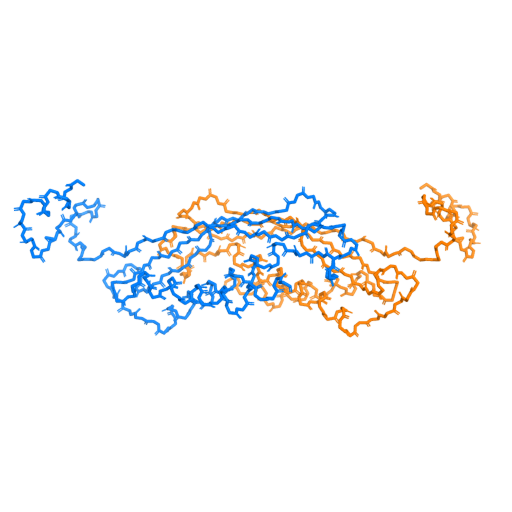582 -15.539 -5.617 1 93.44 117 PHE B N 1
ATOM 2039 C CA . PHE B 1 117 ? 2.916 -15.773 -6.895 1 93.44 117 PHE B CA 1
ATOM 2040 C C . PHE B 1 117 ? 2.893 -17.266 -7.223 1 93.44 117 PHE B C 1
ATOM 2042 O O . PHE B 1 117 ? 3.756 -18.016 -6.773 1 93.44 117 PHE B O 1
ATOM 2049 N N . ARG B 1 118 ? 1.855 -17.688 -7.844 1 92.19 118 ARG B N 1
ATOM 2050 C CA . ARG B 1 118 ? 1.612 -19 -8.406 1 92.19 118 ARG B CA 1
ATOM 2051 C C . ARG B 1 118 ? 1.58 -18.953 -9.93 1 92.19 118 ARG B C 1
ATOM 2053 O O . ARG B 1 118 ? 0.617 -18.469 -10.523 1 92.19 118 ARG B O 1
ATOM 2060 N N . ASN B 1 119 ? 2.695 -19.531 -10.445 1 91.88 119 ASN B N 1
ATOM 2061 C CA . ASN B 1 119 ? 2.861 -19.297 -11.875 1 91.88 119 ASN B CA 1
ATOM 2062 C C . ASN B 1 119 ? 2.541 -20.547 -12.688 1 91.88 119 ASN B C 1
ATOM 2064 O O . ASN B 1 119 ? 2.832 -21.656 -12.266 1 91.88 119 ASN B O 1
ATOM 2068 N N . LEU B 1 120 ? 1.987 -20.312 -13.891 1 91.75 120 LEU B N 1
ATOM 2069 C CA . LEU B 1 120 ? 1.911 -21.359 -14.906 1 91.75 120 LEU B CA 1
ATOM 2070 C C . LEU B 1 120 ? 3.303 -21.766 -15.383 1 91.75 120 LEU B C 1
ATOM 2072 O O . LEU B 1 120 ? 4.242 -20.969 -15.297 1 91.75 120 LEU B O 1
ATOM 2076 N N . PRO B 1 121 ? 3.377 -22.984 -15.859 1 87.31 121 PRO B N 1
ATOM 2077 C CA . PRO B 1 121 ? 4.684 -23.438 -16.328 1 87.31 121 PRO B CA 1
ATOM 2078 C C . PRO B 1 121 ? 5.301 -22.516 -17.375 1 87.31 121 PRO B C 1
ATOM 2080 O O . PRO B 1 121 ? 6.523 -22.391 -17.453 1 87.31 121 PRO B O 1
ATOM 2083 N N . GLN B 1 122 ? 4.531 -21.797 -18.156 1 90.44 122 GLN B N 1
ATOM 2084 C CA . GLN B 1 122 ? 5 -20.906 -19.219 1 90.44 122 GLN B CA 1
ATOM 2085 C C . GLN B 1 122 ? 5.531 -19.594 -18.656 1 90.44 122 GLN B C 1
ATOM 2087 O O . GLN B 1 122 ? 6.27 -18.875 -19.344 1 90.44 122 GLN B O 1
ATOM 2092 N N . ASP B 1 123 ? 5.039 -19.234 -17.484 1 91.5 123 ASP B N 1
ATOM 2093 C CA . ASP B 1 123 ? 5.492 -18.016 -16.812 1 91.5 123 ASP B CA 1
ATOM 2094 C C . ASP B 1 123 ? 6.586 -18.328 -15.781 1 91.5 123 ASP B C 1
ATOM 2096 O O . ASP B 1 123 ? 6.293 -18.547 -14.602 1 91.5 123 ASP B O 1
ATOM 2100 N N . THR B 1 124 ? 7.77 -18.25 -16.109 1 88.94 124 THR B N 1
ATOM 2101 C CA . THR B 1 124 ? 8.836 -18.656 -15.195 1 88.94 124 THR B CA 1
ATOM 2102 C C . THR B 1 124 ? 8.953 -17.688 -14.023 1 88.94 124 THR B C 1
ATOM 2104 O O . THR B 1 124 ? 8.758 -16.484 -14.188 1 88.94 124 THR B O 1
ATOM 2107 N N . ALA B 1 125 ? 9.32 -18.219 -12.883 1 89.25 125 ALA B N 1
ATOM 2108 C CA . ALA B 1 125 ? 9.539 -17.422 -11.688 1 89.25 125 ALA B CA 1
ATOM 2109 C C . ALA B 1 125 ? 10.617 -16.359 -11.93 1 89.25 125 ALA B C 1
ATOM 2111 O O . ALA B 1 125 ? 10.516 -15.234 -11.43 1 89.25 125 ALA B O 1
ATOM 2112 N N . ALA B 1 126 ? 11.586 -16.703 -12.672 1 90.69 126 ALA B N 1
ATOM 2113 C CA . ALA B 1 126 ? 12.703 -15.797 -12.969 1 90.69 126 ALA B CA 1
ATOM 2114 C C . ALA B 1 126 ? 12.219 -14.562 -13.719 1 90.69 126 ALA B C 1
ATOM 2116 O O . ALA B 1 126 ? 12.695 -13.453 -13.484 1 90.69 126 ALA B O 1
ATOM 2117 N N . THR B 1 127 ? 11.32 -14.727 -14.586 1 91.62 127 THR B N 1
ATOM 2118 C CA . THR B 1 127 ? 10.789 -13.617 -15.367 1 91.62 127 THR B CA 1
ATOM 2119 C C . THR B 1 127 ? 10.023 -12.641 -14.477 1 91.62 127 THR B C 1
ATOM 2121 O O . THR B 1 127 ? 10.211 -11.43 -14.562 1 91.62 127 THR B O 1
ATOM 2124 N N . ILE B 1 128 ? 9.188 -13.164 -13.648 1 93.94 128 ILE B N 1
ATOM 2125 C CA . ILE B 1 128 ? 8.391 -12.336 -12.75 1 93.94 128 ILE B CA 1
ATOM 2126 C C . ILE B 1 128 ? 9.312 -11.602 -11.781 1 93.94 128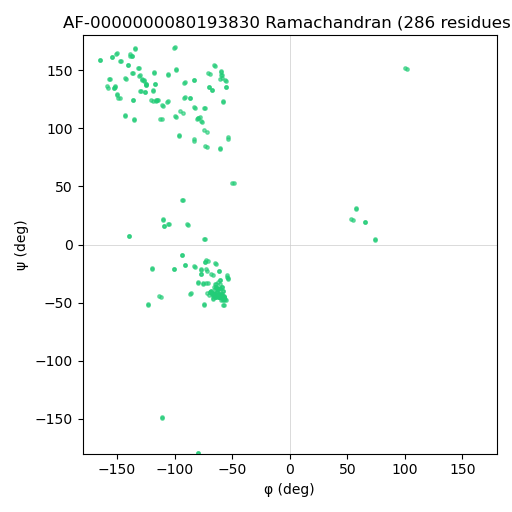 ILE B C 1
ATOM 2128 O O . ILE B 1 128 ? 9.18 -10.391 -11.578 1 93.94 128 ILE B O 1
ATOM 2132 N N . ASP B 1 129 ? 10.266 -12.344 -11.234 1 94.25 129 ASP B N 1
ATOM 2133 C CA . ASP B 1 129 ? 11.25 -11.758 -10.328 1 94.25 129 ASP B CA 1
ATOM 2134 C C . ASP B 1 129 ? 12.023 -10.633 -11.008 1 94.25 129 ASP B C 1
ATOM 2136 O O . ASP B 1 129 ? 12.258 -9.578 -10.406 1 94.25 129 ASP B O 1
ATOM 2140 N N . GLY B 1 130 ? 12.43 -10.883 -12.242 1 95.44 130 GLY B N 1
ATOM 2141 C CA . GLY B 1 130 ? 13.156 -9.875 -13 1 95.44 130 GLY B CA 1
ATOM 2142 C C . GLY B 1 130 ? 12.375 -8.586 -13.188 1 95.44 130 GLY B C 1
ATOM 2143 O O . GLY B 1 130 ? 12.93 -7.492 -13.062 1 95.44 130 GLY B O 1
ATOM 2144 N N . ARG B 1 131 ? 11.117 -8.68 -13.492 1 96.31 131 ARG B N 1
ATOM 2145 C CA . ARG B 1 131 ? 10.25 -7.512 -13.664 1 96.31 131 ARG B CA 1
ATOM 2146 C C . ARG B 1 131 ? 10.156 -6.711 -12.367 1 96.31 131 ARG B C 1
ATOM 2148 O O . ARG B 1 131 ? 10.242 -5.484 -12.383 1 96.31 131 ARG B O 1
ATOM 2155 N N . LEU B 1 132 ? 10 -7.461 -11.289 1 97.12 132 LEU B N 1
ATOM 2156 C CA . LEU B 1 132 ? 9.852 -6.812 -9.992 1 97.12 132 LEU B CA 1
ATOM 2157 C C . LEU B 1 132 ? 11.156 -6.145 -9.562 1 97.12 132 LEU B C 1
ATOM 2159 O O . LEU B 1 132 ? 11.148 -5.008 -9.086 1 97.12 132 LEU B O 1
ATOM 2163 N N . ARG B 1 133 ? 12.242 -6.773 -9.781 1 97 133 ARG B N 1
ATOM 2164 C CA . ARG B 1 133 ? 13.547 -6.227 -9.422 1 97 133 ARG B CA 1
ATOM 2165 C C . ARG B 1 133 ? 13.875 -5 -10.266 1 97 133 ARG B C 1
ATOM 2167 O O . ARG B 1 133 ? 14.461 -4.035 -9.773 1 97 133 ARG B O 1
ATOM 2174 N N . SER B 1 134 ? 13.57 -5.102 -11.492 1 97.69 134 SER B N 1
ATOM 2175 C CA . SER B 1 134 ? 13.797 -3.961 -12.375 1 97.69 134 SER B CA 1
ATOM 2176 C C . SER B 1 134 ? 13.039 -2.729 -11.883 1 97.69 134 SER B C 1
ATOM 2178 O O . SER B 1 134 ? 13.586 -1.622 -11.883 1 97.69 134 SER B O 1
ATOM 2180 N N . TYR B 1 135 ? 11.82 -2.938 -11.508 1 98.25 135 TYR B N 1
ATOM 2181 C CA . TYR B 1 135 ? 11.023 -1.832 -10.984 1 98.25 135 TYR B CA 1
ATOM 2182 C C . TYR B 1 135 ? 11.664 -1.262 -9.719 1 98.25 135 TYR B C 1
ATOM 2184 O O . TYR B 1 135 ? 11.758 -0.042 -9.562 1 98.25 135 TYR B O 1
ATOM 2192 N N . VAL B 1 136 ? 12.117 -2.113 -8.789 1 97.5 136 VAL B N 1
ATOM 2193 C CA . VAL B 1 136 ? 12.727 -1.698 -7.535 1 97.5 136 VAL B CA 1
ATOM 2194 C C . VAL B 1 136 ? 14 -0.897 -7.82 1 97.5 136 VAL B C 1
ATOM 2196 O O . VAL B 1 136 ? 14.172 0.206 -7.297 1 97.5 136 VAL B O 1
ATOM 2199 N N . ASP B 1 137 ? 14.789 -1.39 -8.703 1 96.62 137 ASP B N 1
ATOM 2200 C CA . ASP B 1 137 ? 16.109 -0.815 -8.953 1 96.62 137 ASP B CA 1
ATOM 2201 C C . ASP B 1 137 ? 16 0.488 -9.742 1 96.62 137 ASP B C 1
ATOM 2203 O O . ASP B 1 137 ? 16.766 1.429 -9.508 1 96.62 137 ASP B O 1
ATOM 2207 N N . ASN B 1 138 ? 15.031 0.553 -10.602 1 97.5 138 ASN B N 1
ATOM 2208 C CA . ASN B 1 138 ? 15.008 1.668 -11.547 1 97.5 138 ASN B CA 1
ATOM 2209 C C . ASN B 1 138 ? 14.023 2.75 -11.109 1 97.5 138 ASN B C 1
ATOM 2211 O O . ASN B 1 138 ? 14.125 3.898 -11.539 1 97.5 138 ASN B O 1
ATOM 2215 N N . GLU B 1 139 ? 13.094 2.377 -10.281 1 97.38 139 GLU B N 1
ATOM 2216 C CA . GLU B 1 139 ? 12.062 3.355 -9.953 1 97.38 139 GLU B CA 1
ATOM 2217 C C . GLU B 1 139 ? 11.992 3.586 -8.445 1 97.38 139 GLU B C 1
ATOM 2219 O O . GLU B 1 139 ? 12.094 4.723 -7.977 1 97.38 139 GLU B O 1
ATOM 2224 N N . LEU B 1 140 ? 11.883 2.527 -7.66 1 97.19 140 LEU B N 1
ATOM 2225 C CA . LEU B 1 140 ? 11.594 2.686 -6.238 1 97.19 140 LEU B CA 1
ATOM 2226 C C . LEU B 1 140 ? 12.828 3.186 -5.492 1 97.19 140 LEU B C 1
ATOM 2228 O O . LEU B 1 140 ? 12.766 4.203 -4.797 1 97.19 140 LEU B O 1
ATOM 2232 N N . LEU B 1 141 ? 13.961 2.521 -5.668 1 96.81 141 LEU B N 1
ATOM 2233 C CA . LEU B 1 141 ? 15.156 2.842 -4.902 1 96.81 141 LEU B CA 1
ATOM 2234 C C . LEU B 1 141 ? 15.648 4.25 -5.219 1 96.81 141 LEU B C 1
ATOM 2236 O O . LEU B 1 141 ? 15.953 5.023 -4.312 1 96.81 141 LEU B O 1
ATOM 2240 N N . PRO B 1 142 ? 15.711 4.684 -6.48 1 96.5 142 PRO B N 1
ATOM 2241 C CA . PRO B 1 142 ? 16.125 6.055 -6.777 1 96.5 142 PRO B CA 1
ATOM 2242 C C . PRO B 1 142 ? 15.203 7.098 -6.156 1 96.5 142 PRO B C 1
ATOM 2244 O O . PRO B 1 142 ? 15.656 8.188 -5.781 1 96.5 142 PRO B O 1
ATOM 2247 N N . ALA B 1 143 ? 13.938 6.793 -5.988 1 93.56 143 ALA B N 1
ATOM 2248 C CA . ALA B 1 143 ? 12.977 7.742 -5.43 1 93.56 143 ALA B CA 1
ATOM 2249 C C . ALA B 1 143 ? 13.125 7.844 -3.916 1 93.56 143 ALA B C 1
ATOM 2251 O O . ALA B 1 143 ? 12.672 8.82 -3.307 1 93.56 143 ALA B O 1
ATOM 2252 N N . MET B 1 144 ? 13.695 6.879 -3.277 1 92.69 144 MET B N 1
ATOM 2253 C CA . MET B 1 144 ? 13.875 6.855 -1.828 1 92.69 144 MET B CA 1
ATOM 2254 C C . MET B 1 144 ? 15.117 7.641 -1.424 1 92.69 144 MET B C 1
ATOM 2256 O O . MET B 1 144 ? 15.266 8.023 -0.263 1 92.69 144 MET B O 1
ATOM 2260 N N . ARG B 1 145 ? 16.031 7.902 -2.34 1 83.88 145 ARG B N 1
ATOM 2261 C CA . ARG B 1 145 ? 17.312 8.562 -2.062 1 83.88 145 ARG B CA 1
ATOM 2262 C C . ARG B 1 145 ? 17.172 10.078 -2.154 1 83.88 145 ARG B C 1
ATOM 2264 O O . ARG B 1 145 ? 16.391 10.594 -2.967 1 83.88 145 ARG B O 1
#